Protein AF-A0AAD4N9W0-F1 (afdb_monomer_lite)

Sequence (337 aa):
MSSFGDTTSPFTGQCRKCTFEDEAAVMLCSRELISEHYELNTNAENGTEHQFSMDLAKVGKICGKYENFVECARNVSVSRKCRSRSLPNLVSLWEFVCADDFRKQVGDEQSCYKAMARDPSVKRCVGNNTVDISQVRHNGGDQFCQSAQSTLECYKEFDHLEKCIQAVKLERNLYEFLIQNFSSSSTAEEGSPSCEFIEIDVLMNKFETMKKEKAIGGCDETGACKCIEGYTINNETMKCVDVDECDTGTYECSQKCTNTEGGYKCSCDDQYYSLASPQSNHSCIRSNDSAPVWLIFAHGQSIWNVSDDGKFVELKLAGLEKTAMLDVNVKVRDLLR

Organism: NCBI:txid166010

Foldseek 3Di:
DDDDDDDDDPPPPPPDPQDPVLLVQLVVLCPVLVVVVVCLQPPLPPLQFFLAPDLLLCLVVNLVSVVSSVVSSVVVVRDPVSNCVSVVLSNVLSCVCNDPVLNVLSVVLSVLSVVCRPDPQLSVQLNVLRQRLVCLAPPLCPSNLSSLLSNLVSCLVDPSCVVRVSVSVSSVVSSVVSNVRRRDCPDPDPCRPPSPRPPSVNSVVVSVVVVVQVQQWFADPVRDTDGDAQWDADPVVRTTDGDQCVVVVVALAPDDWDADRRGIAHDDDPVFWDQPDPVPRHDTDGPDPPDFDWDWDDDAFWIWTAGPVRPDIDTDDGDHHGDDDWDADPVVRDTDD

pLDDT: mean 76.33, std 15.33, range [27.64, 94.62]

Secondary structure (DSSP, 8-state):
---------------PPPPHHHHHHHHHHHHHHHHHHHHHHHGGGSS-S---SS-GGGHHHHHHHHHHHHHHHHHTT--HHHHHHHSHHHHHHHHHHTSHHHHHHHHHTHHHHHHHHH-HHHHHHHHHS---TTHHHHSTTHHHHHHHHHHHHHGGGSTHHHHSHHHHHHHHHHHHHHHHHH------SS------PPPHHHHHHHHHHHHHHHHHEEE-TTS-EEE-TTEEEETTTTEEEE--HHHHT----SSEEEEETTEEEEE--TTTEEES-SS-TT-EEES--SSPPEEEEEETTEEEEEETTSS-EEEEEES-S-----EEETTTTEEE-

Radius of gyration: 39.57 Å; chains: 1; bounding box: 90×55×119 Å

Structure (mmCIF, N/CA/C/O backbone):
data_AF-A0AAD4N9W0-F1
#
_entry.id   AF-A0AAD4N9W0-F1
#
loop_
_atom_site.group_PDB
_atom_site.id
_atom_site.type_symbol
_atom_site.label_atom_id
_atom_site.label_alt_id
_atom_site.label_comp_id
_atom_site.label_asym_id
_atom_site.label_entity_id
_atom_site.label_seq_id
_atom_site.pdbx_PDB_ins_code
_atom_site.Cartn_x
_atom_site.Cartn_y
_atom_site.Cartn_z
_atom_site.occupancy
_atom_site.B_iso_or_equiv
_atom_site.auth_seq_id
_atom_site.auth_comp_id
_atom_site.auth_asym_id
_atom_site.auth_atom_id
_atom_site.pdbx_PDB_model_num
ATOM 1 N N . MET A 1 1 ? 9.255 27.331 63.829 1.00 32.22 1 MET A N 1
ATOM 2 C CA . MET A 1 1 ? 9.154 27.094 62.371 1.00 32.22 1 MET A CA 1
ATOM 3 C C . MET A 1 1 ? 9.793 25.735 62.129 1.00 32.22 1 MET A C 1
ATOM 5 O O . MET A 1 1 ? 10.960 25.608 62.447 1.00 32.22 1 MET A O 1
ATOM 9 N N . SER A 1 2 ? 9.120 24.658 61.748 1.00 32.03 2 SER A N 1
ATOM 10 C CA . SER A 1 2 ? 7.767 24.442 61.225 1.00 32.03 2 SER A CA 1
ATOM 11 C C . SER A 1 2 ? 7.368 22.996 61.551 1.00 32.03 2 SER A C 1
ATOM 13 O O . SER A 1 2 ? 8.127 22.070 61.284 1.00 32.03 2 SER A O 1
ATOM 15 N N . SER A 1 3 ? 6.193 22.828 62.149 1.00 27.64 3 SER A N 1
ATOM 16 C CA . SER A 1 3 ? 5.553 21.555 62.472 1.00 27.64 3 SER A CA 1
ATOM 17 C C . SER A 1 3 ? 4.986 20.894 61.212 1.00 27.64 3 SER A C 1
ATOM 19 O O . SER A 1 3 ? 4.070 21.447 60.605 1.00 27.64 3 SER A O 1
ATOM 21 N N . PHE A 1 4 ? 5.476 19.709 60.850 1.00 30.62 4 PHE A N 1
ATOM 22 C CA . PHE A 1 4 ? 4.721 18.780 60.008 1.00 30.62 4 PHE A CA 1
ATOM 23 C C . PHE A 1 4 ? 3.868 17.915 60.933 1.00 30.62 4 PHE A C 1
ATOM 25 O O . PHE A 1 4 ? 4.385 17.105 61.698 1.00 30.62 4 PHE A O 1
ATOM 32 N N . GLY A 1 5 ? 2.563 18.185 60.923 1.00 28.77 5 GLY A N 1
ATOM 33 C CA . GLY A 1 5 ? 1.564 17.384 61.609 1.00 28.77 5 GLY A CA 1
ATOM 34 C C . GLY A 1 5 ? 1.405 16.050 60.896 1.00 28.77 5 GLY A C 1
ATOM 35 O O . GLY A 1 5 ? 1.024 15.998 59.728 1.00 28.77 5 GLY A O 1
ATOM 36 N N . ASP A 1 6 ? 1.712 14.995 61.633 1.00 31.81 6 ASP A N 1
ATOM 37 C CA . ASP A 1 6 ? 1.424 13.611 61.306 1.00 31.81 6 ASP A CA 1
ATOM 38 C C . ASP A 1 6 ? -0.105 13.448 61.230 1.00 31.81 6 ASP A C 1
ATOM 40 O O . ASP A 1 6 ? -0.807 13.526 62.241 1.00 31.81 6 ASP A O 1
ATOM 44 N N . THR A 1 7 ? -0.647 13.310 60.019 1.00 30.66 7 THR A N 1
ATOM 45 C CA . THR A 1 7 ? -2.035 12.881 59.811 1.00 30.66 7 THR A CA 1
ATOM 46 C C . THR A 1 7 ? -1.999 11.469 59.260 1.00 30.66 7 THR A C 1
ATOM 48 O O . THR A 1 7 ? -1.839 11.218 58.069 1.00 30.66 7 THR A O 1
ATOM 51 N N . THR A 1 8 ? -2.132 10.528 60.183 1.00 35.78 8 THR A N 1
ATOM 52 C CA . THR A 1 8 ? -2.442 9.131 59.922 1.00 35.78 8 THR A CA 1
ATOM 53 C C . THR A 1 8 ? -3.761 9.040 59.147 1.00 35.78 8 THR A C 1
ATOM 55 O O . THR A 1 8 ? -4.850 9.175 59.700 1.00 35.78 8 THR A O 1
ATOM 58 N N . SER A 1 9 ? -3.680 8.819 57.834 1.00 34.41 9 SER A N 1
ATOM 59 C CA . SER A 1 9 ? -4.830 8.403 57.027 1.00 34.41 9 SER A CA 1
ATOM 60 C C . SER A 1 9 ? -5.011 6.885 57.162 1.00 34.41 9 SER A C 1
ATOM 62 O O . SER A 1 9 ? -4.078 6.139 56.850 1.00 34.41 9 SER A O 1
ATOM 64 N N . PRO A 1 10 ? -6.172 6.379 57.613 1.00 39.56 10 PRO A N 1
ATOM 65 C CA . PRO A 1 10 ? -6.404 4.951 57.735 1.00 39.56 10 PRO A CA 1
ATOM 66 C C . PRO A 1 10 ? -6.955 4.418 56.407 1.00 39.56 10 PRO A C 1
ATOM 68 O O . PRO A 1 10 ? -8.154 4.212 56.260 1.00 39.56 10 PRO A O 1
ATOM 71 N N . PHE A 1 11 ? -6.092 4.162 55.423 1.00 39.03 11 PHE A N 1
ATOM 72 C CA . PHE A 1 11 ? -6.460 3.338 54.262 1.00 39.03 11 PHE A CA 1
ATOM 73 C C . PHE A 1 11 ? -6.040 1.880 54.472 1.00 39.03 11 PHE A C 1
ATOM 75 O O . PHE A 1 11 ? -5.339 1.276 53.671 1.00 39.03 11 PHE A O 1
ATOM 82 N N . THR A 1 12 ? -6.543 1.276 55.546 1.00 45.44 12 THR A N 1
ATOM 83 C CA . THR A 1 12 ? -6.779 -0.174 55.616 1.00 45.44 12 THR A CA 1
ATOM 84 C C . THR A 1 12 ? -8.267 -0.443 55.390 1.00 45.44 12 THR A C 1
ATOM 86 O O . THR A 1 12 ? -8.946 -1.110 56.164 1.00 45.44 12 THR A O 1
ATOM 89 N N . GLY A 1 13 ? -8.806 0.114 54.303 1.00 43.81 13 GLY A N 1
ATOM 90 C CA . GLY A 1 13 ? -10.165 -0.156 53.851 1.00 43.81 13 GLY A CA 1
ATOM 91 C C . GLY A 1 13 ? -10.224 -1.508 53.152 1.00 43.81 13 GLY A C 1
ATOM 92 O O . GLY A 1 13 ? -10.083 -1.592 51.934 1.00 43.81 13 GLY A O 1
ATOM 93 N N . GLN A 1 14 ? -10.422 -2.580 53.914 1.00 49.53 14 GLN A N 1
ATOM 94 C CA . GLN A 1 14 ? -10.809 -3.870 53.355 1.00 49.53 14 GLN A CA 1
ATOM 95 C C . GLN A 1 14 ? -12.087 -3.649 52.527 1.00 49.53 14 GLN A C 1
ATOM 97 O O . GLN A 1 14 ? -13.086 -3.160 53.053 1.00 49.53 14 GLN A O 1
ATOM 102 N N . CYS A 1 15 ? -12.051 -3.936 51.220 1.00 56.88 15 CYS A N 1
ATOM 103 C CA . CYS A 1 15 ? -13.218 -3.757 50.352 1.00 56.88 15 CYS A CA 1
ATOM 104 C C . CYS A 1 15 ? -14.421 -4.509 50.945 1.00 56.88 15 CYS A C 1
ATOM 106 O O . CYS A 1 15 ? -14.391 -5.741 51.029 1.00 56.88 15 CYS A O 1
ATOM 108 N N . ARG A 1 16 ? -15.476 -3.781 51.343 1.00 71.69 16 ARG A N 1
ATOM 109 C CA . ARG A 1 16 ? -16.748 -4.369 51.790 1.00 71.69 16 ARG A CA 1
ATOM 110 C C . ARG A 1 16 ? -17.248 -5.336 50.711 1.00 71.69 16 ARG A C 1
ATOM 112 O O . ARG A 1 16 ? -17.210 -5.024 49.520 1.00 71.69 16 ARG A O 1
ATOM 119 N N . LYS A 1 17 ? -17.682 -6.533 51.122 1.00 75.06 17 LYS A N 1
ATOM 120 C CA . LYS A 1 17 ? -18.290 -7.511 50.207 1.00 75.06 17 LYS A CA 1
ATOM 121 C C . LYS A 1 17 ? -19.550 -6.903 49.583 1.00 75.06 17 LYS A C 1
ATOM 123 O O . LYS A 1 17 ? -20.334 -6.282 50.292 1.00 75.06 17 LYS A O 1
ATOM 128 N N . CYS A 1 18 ? -19.732 -7.113 48.281 1.00 81.31 18 CYS A N 1
ATOM 129 C CA . CYS A 1 18 ? -20.924 -6.674 47.559 1.00 81.31 18 CYS A CA 1
ATOM 130 C C . CYS A 1 18 ? -22.161 -7.351 48.145 1.00 81.31 18 CYS A C 1
ATOM 132 O O . CYS A 1 18 ? -22.204 -8.581 48.228 1.00 81.31 18 CYS A O 1
ATOM 134 N N . THR A 1 19 ? -23.117 -6.546 48.591 1.00 87.25 19 THR A N 1
ATOM 135 C CA . THR A 1 19 ? -24.416 -7.005 49.088 1.00 87.25 19 THR A CA 1
ATOM 136 C C . THR A 1 19 ? -25.445 -7.017 47.959 1.00 87.25 19 THR A C 1
ATOM 138 O O . THR A 1 19 ? -25.228 -6.415 46.910 1.00 87.25 19 THR A O 1
ATOM 141 N N . PHE A 1 20 ? -26.586 -7.669 48.183 1.00 85.06 20 PHE A N 1
ATOM 142 C CA . PHE A 1 20 ? -27.701 -7.652 47.233 1.00 85.06 20 PHE A CA 1
ATOM 143 C C . PHE A 1 20 ? -28.223 -6.228 46.966 1.00 85.06 20 PHE A C 1
ATOM 145 O O . PHE A 1 20 ? -28.580 -5.896 45.841 1.00 85.06 20 PHE A O 1
ATOM 152 N N . GLU A 1 21 ? -28.212 -5.363 47.984 1.00 85.81 21 GLU A N 1
ATOM 153 C CA . GLU A 1 21 ? -28.574 -3.946 47.853 1.00 85.81 21 GLU A CA 1
ATOM 154 C C . GLU A 1 21 ? -27.600 -3.202 46.932 1.00 85.81 21 GLU A C 1
ATOM 156 O O . GLU A 1 21 ? -28.030 -2.426 46.081 1.00 85.81 21 GLU A O 1
ATOM 161 N N . ASP A 1 22 ? -26.299 -3.494 47.046 1.00 86.69 22 ASP A N 1
ATOM 162 C CA . ASP A 1 22 ? -25.277 -2.916 46.170 1.00 86.69 22 ASP A CA 1
ATOM 163 C C . ASP A 1 22 ? -25.486 -3.374 44.713 1.00 86.69 22 ASP A C 1
ATOM 165 O O . ASP A 1 22 ? -25.390 -2.565 43.795 1.00 86.69 22 ASP A O 1
ATOM 169 N N . GLU A 1 23 ? -25.814 -4.652 44.484 1.00 85.50 23 GLU A N 1
ATOM 170 C CA . GLU A 1 23 ? -26.099 -5.191 43.143 1.00 85.50 23 GLU A CA 1
ATOM 171 C C . GLU A 1 23 ? -27.375 -4.582 42.533 1.00 85.50 23 GLU A C 1
ATOM 173 O O . GLU A 1 23 ? -27.381 -4.201 41.360 1.00 85.50 23 GLU A O 1
ATOM 178 N N . ALA A 1 24 ? -28.435 -4.415 43.330 1.00 86.75 24 ALA A N 1
ATOM 179 C CA . ALA A 1 24 ? -29.657 -3.735 42.902 1.00 86.75 24 ALA A CA 1
ATOM 180 C C . ALA A 1 24 ? -29.400 -2.256 42.561 1.00 86.75 24 ALA A C 1
ATOM 182 O O . ALA A 1 24 ? -29.909 -1.747 41.559 1.00 86.75 24 ALA A O 1
ATOM 183 N N . ALA A 1 25 ? -28.561 -1.576 43.346 1.00 88.06 25 ALA A N 1
ATOM 184 C CA . ALA A 1 25 ? -28.167 -0.198 43.084 1.00 88.06 25 ALA A CA 1
ATOM 185 C C . ALA A 1 25 ? -27.336 -0.066 41.794 1.00 88.06 25 ALA A C 1
ATOM 187 O O . ALA A 1 25 ? -27.563 0.865 41.017 1.00 88.06 25 ALA A O 1
ATOM 188 N N . VAL A 1 26 ? -26.440 -1.024 41.504 1.00 87.75 26 VAL A N 1
ATOM 189 C CA . VAL A 1 26 ? -25.737 -1.091 40.206 1.00 87.75 26 VAL A CA 1
ATOM 190 C C . VAL A 1 26 ? -26.733 -1.193 39.058 1.00 87.75 26 VAL A C 1
ATOM 192 O O . VAL A 1 26 ? -26.620 -0.432 38.097 1.00 87.75 26 VAL A O 1
ATOM 195 N N . MET A 1 27 ? -27.716 -2.092 39.161 1.00 86.12 27 MET A N 1
ATOM 196 C CA . MET A 1 27 ? -28.720 -2.279 38.113 1.00 86.12 27 MET A CA 1
ATOM 197 C C . MET A 1 27 ? -29.509 -0.991 37.847 1.00 86.12 27 MET A C 1
ATOM 199 O O . MET A 1 27 ? -29.655 -0.594 36.691 1.00 86.12 27 MET A O 1
ATOM 203 N N . LEU A 1 28 ? -29.927 -0.279 38.899 1.00 89.00 28 LEU A N 1
ATOM 204 C CA . LEU A 1 28 ? -30.619 1.009 38.774 1.00 89.00 28 LEU A CA 1
ATOM 205 C C . LEU A 1 28 ? -29.755 2.075 38.087 1.00 89.00 28 LEU A C 1
ATOM 207 O O . LEU A 1 28 ? -30.223 2.719 37.148 1.00 89.00 28 LEU A O 1
ATOM 211 N N . CYS A 1 29 ? -28.492 2.225 38.498 1.00 90.50 29 CYS A N 1
ATOM 212 C CA . CYS A 1 29 ? -27.566 3.177 37.877 1.00 90.50 29 CYS A CA 1
ATOM 213 C C . CYS A 1 29 ? -27.236 2.819 36.419 1.00 90.50 29 CYS A C 1
ATOM 215 O O . CYS A 1 29 ? -26.923 3.696 35.618 1.00 90.50 29 CYS A O 1
ATOM 217 N N . SER A 1 30 ? -27.279 1.533 36.063 1.00 88.31 30 SER A N 1
ATOM 218 C CA . SER A 1 30 ? -26.898 1.053 34.731 1.00 88.31 30 SER A CA 1
ATOM 219 C C . SER A 1 30 ? -27.994 1.175 33.673 1.00 88.31 30 SER A C 1
ATOM 221 O O . SER A 1 30 ? -27.708 0.969 32.498 1.00 88.31 30 SER A O 1
ATOM 223 N N . ARG A 1 31 ? -29.231 1.527 34.048 1.00 86.38 31 ARG A N 1
ATOM 224 C CA . ARG A 1 31 ? -30.396 1.523 33.145 1.00 86.38 31 ARG A CA 1
ATOM 225 C C . ARG A 1 31 ? -30.155 2.282 31.836 1.00 86.38 31 ARG A C 1
ATOM 227 O O . ARG A 1 31 ? -30.393 1.736 30.765 1.00 86.38 31 ARG A O 1
ATOM 234 N N . GLU A 1 32 ? -29.656 3.512 31.922 1.00 83.50 32 GLU A N 1
ATOM 235 C CA . GLU A 1 32 ? -29.384 4.367 30.754 1.00 83.50 32 GLU A CA 1
ATOM 236 C C . GLU A 1 32 ? -28.244 3.835 29.877 1.00 83.50 32 GLU A C 1
ATOM 238 O O . GLU A 1 32 ? -28.275 3.980 28.653 1.00 83.50 32 GLU A O 1
ATOM 243 N N . LEU A 1 33 ? -27.243 3.215 30.509 1.00 83.31 33 LEU A N 1
ATOM 244 C CA . LEU A 1 33 ? -26.096 2.610 29.835 1.00 83.31 33 LEU A CA 1
ATOM 245 C C . LEU A 1 33 ? -26.503 1.322 29.106 1.00 83.31 33 LEU A C 1
ATOM 247 O O . LEU A 1 33 ? -26.116 1.120 27.960 1.00 83.31 33 LEU A O 1
ATOM 251 N N . ILE A 1 34 ? -27.316 0.478 29.749 1.00 80.00 34 ILE A N 1
ATOM 252 C CA . ILE A 1 34 ? -27.862 -0.751 29.162 1.00 80.00 34 ILE A CA 1
ATOM 253 C C . ILE A 1 34 ? -28.819 -0.417 28.017 1.00 80.00 34 ILE A C 1
ATOM 255 O O . ILE A 1 34 ? -28.737 -1.064 26.980 1.00 80.00 34 ILE A O 1
ATOM 259 N N . SER A 1 35 ? -29.685 0.592 28.171 1.00 77.00 35 SER A N 1
ATOM 260 C CA . SER A 1 35 ? -30.603 1.021 27.105 1.00 77.00 35 SER A CA 1
ATOM 261 C C . SER A 1 35 ? -29.845 1.461 25.855 1.00 77.00 35 SER A C 1
ATOM 263 O O . SER A 1 35 ? -30.162 1.010 24.763 1.00 77.00 35 SER A O 1
ATOM 265 N N . GLU A 1 36 ? -28.798 2.279 26.008 1.00 74.69 36 GLU A N 1
ATOM 266 C CA . GLU A 1 36 ? -27.982 2.707 24.864 1.00 74.69 36 GLU A CA 1
ATOM 267 C C . GLU A 1 36 ? -27.206 1.530 24.256 1.00 74.69 36 GLU A C 1
ATOM 269 O O . GLU A 1 36 ? -27.146 1.398 23.040 1.00 74.69 36 GLU A O 1
ATOM 274 N N . HIS A 1 37 ? -26.641 0.645 25.085 1.00 71.38 37 HIS A N 1
ATOM 275 C CA . HIS A 1 37 ? -25.966 -0.558 24.595 1.00 71.38 37 HIS A CA 1
ATOM 276 C C . HIS A 1 37 ? -26.923 -1.477 23.821 1.00 71.38 37 HIS A C 1
ATOM 278 O O . HIS A 1 37 ? -26.544 -2.034 22.797 1.00 71.38 37 HIS A O 1
ATOM 284 N N . TYR A 1 38 ? -28.168 -1.609 24.280 1.00 66.88 38 TYR A N 1
ATOM 285 C CA . TYR A 1 38 ? -29.207 -2.360 23.585 1.00 66.88 38 TYR A CA 1
ATOM 286 C C . TYR A 1 38 ? -29.577 -1.699 22.255 1.00 66.88 38 TYR A C 1
ATOM 288 O O . TYR A 1 38 ? -29.541 -2.375 21.238 1.00 66.88 38 TYR A O 1
ATOM 296 N N . GLU A 1 39 ? -29.822 -0.385 22.224 1.00 63.50 39 GLU A N 1
ATOM 297 C CA . GLU A 1 39 ? -30.112 0.358 20.984 1.00 63.50 39 GLU A CA 1
ATOM 298 C C . GLU A 1 39 ? -28.985 0.247 19.943 1.00 63.50 39 GLU A C 1
ATOM 300 O O . GLU A 1 39 ? -29.255 0.116 18.747 1.00 63.50 39 GLU A O 1
ATOM 305 N N . LEU A 1 40 ? -27.724 0.245 20.386 1.00 58.59 40 LEU A N 1
ATOM 306 C CA . LEU A 1 40 ? -26.564 0.002 19.519 1.00 58.59 40 LEU A CA 1
ATOM 307 C C . LEU A 1 40 ? -26.548 -1.421 18.940 1.00 58.59 40 LEU A C 1
ATOM 309 O O . LEU A 1 40 ? -26.039 -1.612 17.841 1.00 58.59 40 LEU A O 1
ATOM 313 N N . ASN A 1 41 ? -27.128 -2.393 19.648 1.00 53.38 41 ASN A N 1
ATOM 314 C CA . ASN A 1 41 ? -27.222 -3.783 19.205 1.00 53.38 41 ASN A CA 1
ATOM 315 C C . ASN A 1 41 ? -28.517 -4.084 18.414 1.00 53.38 41 ASN A C 1
ATOM 317 O O . ASN A 1 41 ? -28.537 -5.050 17.655 1.00 53.38 41 ASN A O 1
ATOM 321 N N . THR A 1 42 ? -29.599 -3.303 18.569 1.00 49.53 42 THR A N 1
ATOM 322 C CA . THR A 1 42 ? -30.937 -3.627 18.020 1.00 49.53 42 THR A CA 1
ATOM 323 C C . THR A 1 42 ? -31.435 -2.755 16.874 1.00 49.53 42 THR A C 1
ATOM 325 O O . THR A 1 42 ? -32.424 -3.123 16.246 1.00 49.53 42 THR A O 1
ATOM 328 N N . ASN A 1 43 ? -30.772 -1.654 16.511 1.00 46.19 43 ASN A N 1
ATOM 329 C CA . ASN A 1 43 ? -31.146 -0.857 15.323 1.00 46.19 43 ASN A CA 1
ATOM 330 C C . ASN A 1 43 ? -30.892 -1.566 13.964 1.00 46.19 43 ASN A C 1
ATOM 332 O O . ASN A 1 43 ? -30.873 -0.931 12.910 1.00 46.19 43 ASN A O 1
ATOM 336 N N . ALA A 1 44 ? -30.777 -2.896 13.976 1.00 44.50 44 ALA A N 1
ATOM 337 C CA . ALA A 1 44 ? -30.680 -3.780 12.821 1.00 44.50 44 ALA A CA 1
ATOM 338 C C . ALA A 1 44 ? -31.989 -3.907 12.006 1.00 44.50 44 ALA A C 1
ATOM 340 O O . ALA A 1 44 ? -31.970 -4.484 10.923 1.00 44.50 44 ALA A O 1
ATOM 341 N N . GLU A 1 45 ? -33.123 -3.361 12.461 1.00 39.25 45 GLU A N 1
ATOM 342 C CA . GLU A 1 45 ? -34.411 -3.566 11.771 1.00 39.25 45 GLU A CA 1
ATOM 343 C C . GLU A 1 45 ? -34.679 -2.621 10.582 1.00 39.25 45 GLU A C 1
ATOM 345 O O . GLU A 1 45 ? -35.580 -2.900 9.798 1.00 39.25 45 GLU A O 1
ATOM 350 N N . ASN A 1 46 ? -33.893 -1.551 10.373 1.00 39.25 46 ASN A N 1
ATOM 351 C CA . ASN A 1 46 ? -34.147 -0.585 9.282 1.00 39.25 46 ASN A CA 1
ATOM 352 C C . ASN A 1 46 ? -32.968 -0.308 8.328 1.00 39.25 46 ASN A C 1
ATOM 354 O O . ASN A 1 46 ? -33.087 0.548 7.454 1.00 39.25 46 ASN A O 1
ATOM 358 N N . GLY A 1 47 ? -31.833 -1.008 8.443 1.00 41.00 47 GLY A N 1
ATOM 359 C CA . GLY A 1 47 ? -30.756 -0.976 7.434 1.00 41.00 47 GLY A CA 1
ATOM 360 C C . GLY A 1 47 ? -30.076 0.384 7.178 1.00 41.00 47 GLY A C 1
ATOM 361 O O . GLY A 1 47 ? -29.316 0.523 6.216 1.00 41.00 47 GLY A O 1
ATOM 362 N N . THR A 1 48 ? -30.329 1.415 7.993 1.00 39.88 48 THR A N 1
ATOM 363 C CA . THR A 1 48 ? -29.833 2.778 7.729 1.00 39.88 48 THR A CA 1
ATOM 364 C C . THR A 1 48 ? -28.632 3.211 8.562 1.00 39.88 48 THR A C 1
ATOM 366 O O . THR A 1 48 ? -27.918 4.101 8.095 1.00 39.88 48 THR A O 1
ATOM 369 N N . GLU A 1 49 ? -28.349 2.586 9.706 1.00 41.31 49 GLU A N 1
ATOM 370 C CA . GLU A 1 49 ? -27.176 2.890 10.538 1.00 41.31 49 GLU A CA 1
ATOM 371 C C . GLU A 1 49 ? -26.327 1.641 10.787 1.00 41.31 49 GLU A C 1
ATOM 373 O O . GLU A 1 49 ? -26.833 0.530 10.899 1.00 41.31 49 GLU A O 1
ATOM 378 N N . HIS A 1 50 ? -25.015 1.851 10.786 1.00 42.22 50 HIS A N 1
ATOM 379 C CA . HIS A 1 50 ? -23.982 0.832 10.691 1.00 42.22 50 HIS A CA 1
ATOM 380 C C . HIS A 1 50 ? -24.031 -0.187 11.829 1.00 42.22 50 HIS A C 1
ATOM 382 O O . HIS A 1 50 ? -23.941 0.167 13.002 1.00 42.22 50 HIS A O 1
ATOM 388 N N . GLN A 1 51 ? -24.093 -1.462 11.458 1.00 44.28 51 GLN A N 1
ATOM 389 C CA . GLN A 1 51 ? -24.017 -2.600 12.366 1.00 44.28 51 GLN A CA 1
ATOM 390 C C . GLN A 1 51 ? -22.541 -2.910 12.663 1.00 44.28 51 GLN A C 1
ATOM 392 O O . GLN A 1 51 ? -21.994 -3.929 12.250 1.00 44.28 51 GLN A O 1
ATOM 397 N N . PHE A 1 52 ? -21.878 -1.953 13.314 1.00 46.41 52 PHE A N 1
ATOM 398 C CA . PHE A 1 52 ? -20.563 -2.153 13.911 1.00 46.41 52 PHE A CA 1
ATOM 399 C C . PHE A 1 52 ? -20.716 -2.801 15.280 1.00 46.41 52 PHE A C 1
ATOM 401 O O . PHE A 1 52 ? -21.688 -2.551 15.998 1.00 46.41 52 PHE A O 1
ATOM 408 N N . SER A 1 53 ? -19.676 -3.520 15.701 1.00 53.22 53 SER A N 1
ATOM 409 C CA . SER A 1 53 ? -19.381 -3.610 17.123 1.00 53.22 53 SER A CA 1
ATOM 410 C C . SER A 1 53 ? -19.106 -2.179 17.598 1.00 53.22 53 SER A C 1
ATOM 412 O O . SER A 1 53 ? -18.014 -1.658 17.413 1.00 53.22 53 SER A O 1
ATOM 414 N N . MET A 1 54 ? -20.150 -1.538 18.132 1.00 60.78 54 MET A N 1
ATOM 415 C CA . MET A 1 54 ? -20.158 -0.188 18.689 1.00 60.78 54 MET A CA 1
ATOM 416 C C . MET A 1 54 ? -19.756 0.919 17.695 1.00 60.78 54 MET A C 1
ATOM 418 O O . MET A 1 54 ? -18.595 1.084 17.346 1.00 60.78 54 MET A O 1
ATOM 422 N N . ASP A 1 55 ? -20.725 1.740 17.278 1.00 66.25 55 ASP A N 1
ATOM 423 C CA . ASP A 1 55 ? -20.489 2.913 16.424 1.00 66.25 55 ASP A CA 1
ATOM 424 C C . ASP A 1 55 ? -19.479 3.878 17.078 1.00 66.25 55 ASP A C 1
ATOM 426 O O . ASP A 1 55 ? -19.830 4.705 17.931 1.00 66.25 55 ASP A O 1
ATOM 430 N N . LEU A 1 56 ? -18.205 3.766 16.677 1.00 70.62 56 LEU A N 1
ATOM 431 C CA . LEU A 1 56 ? -17.110 4.555 17.236 1.00 70.62 56 LEU A CA 1
ATOM 432 C C . LEU A 1 56 ? -17.308 6.059 17.008 1.00 70.62 56 LEU A C 1
ATOM 434 O O . LEU A 1 56 ? -16.851 6.874 17.812 1.00 70.62 56 LEU A O 1
ATOM 438 N N . ALA A 1 57 ? -18.099 6.453 16.003 1.00 65.25 57 ALA A N 1
ATOM 439 C CA . ALA A 1 57 ? -18.450 7.852 15.788 1.00 65.25 57 ALA A CA 1
ATOM 440 C C . ALA A 1 57 ? -19.316 8.429 16.926 1.00 65.25 57 ALA A C 1
ATOM 442 O O . ALA A 1 57 ? -19.330 9.653 17.118 1.00 65.25 57 ALA A O 1
ATOM 443 N N . LYS A 1 58 ? -20.008 7.570 17.691 1.00 74.00 58 LYS A N 1
ATOM 444 C CA . LYS A 1 58 ? -20.880 7.914 18.827 1.00 74.00 58 LYS A CA 1
ATOM 445 C C . LYS A 1 58 ? -20.224 7.696 20.200 1.00 74.00 58 LYS A C 1
ATOM 447 O O . LYS A 1 58 ? -20.868 7.976 21.214 1.00 74.00 58 LYS A O 1
ATOM 452 N N . VAL A 1 59 ? -18.947 7.300 20.268 1.00 78.81 59 VAL A N 1
ATOM 453 C CA . VAL A 1 59 ? -18.220 7.016 21.530 1.00 78.81 59 VAL A CA 1
ATOM 454 C C . VAL A 1 59 ? -18.329 8.142 22.553 1.00 78.81 59 VAL A C 1
ATOM 456 O O . VAL A 1 59 ? -18.556 7.875 23.728 1.00 78.81 59 VAL A O 1
ATOM 459 N N . GLY A 1 60 ? -18.276 9.408 22.129 1.00 79.38 60 GLY A N 1
ATOM 460 C CA . GLY A 1 60 ? -18.421 10.545 23.045 1.00 79.38 60 GLY A CA 1
ATOM 461 C C . GLY A 1 60 ? -19.755 10.567 23.808 1.00 79.38 60 GLY A C 1
ATOM 462 O O . GLY A 1 60 ? -19.763 10.823 25.012 1.00 79.38 60 GLY A O 1
ATOM 463 N N . LYS A 1 61 ? -20.873 10.250 23.136 1.00 80.94 61 LYS A N 1
ATOM 464 C CA . LYS A 1 61 ? -22.209 10.182 23.759 1.00 80.94 61 LYS A CA 1
ATOM 465 C C . LYS A 1 61 ? -22.268 9.041 24.774 1.00 80.94 61 LYS A C 1
ATOM 467 O O . LYS A 1 61 ? -22.811 9.208 25.865 1.00 80.94 61 LYS A O 1
ATOM 472 N N . ILE A 1 62 ? -21.688 7.895 24.422 1.00 80.69 62 ILE A N 1
ATOM 473 C CA . ILE A 1 62 ? -21.736 6.697 25.257 1.00 80.69 62 ILE A CA 1
ATOM 474 C C . ILE A 1 62 ? -20.819 6.836 26.474 1.00 80.69 62 ILE A C 1
ATOM 476 O O . ILE A 1 62 ? -21.228 6.503 27.584 1.00 80.69 62 ILE A O 1
ATOM 480 N N . CYS A 1 63 ? -19.629 7.415 26.310 1.00 88.25 63 CYS A N 1
ATOM 481 C CA . CYS A 1 63 ? -18.737 7.682 27.433 1.00 88.25 63 CYS A CA 1
ATOM 482 C C . CYS A 1 63 ? -19.326 8.680 28.428 1.00 88.25 63 CYS A C 1
ATOM 484 O O . CYS A 1 63 ? -19.185 8.462 29.626 1.00 88.25 63 CYS A O 1
ATOM 486 N N . GLY A 1 64 ? -20.094 9.678 27.975 1.00 89.31 64 GLY A N 1
ATOM 487 C CA . GLY A 1 64 ? -20.866 10.526 28.891 1.00 89.31 64 GLY A CA 1
ATOM 488 C C . GLY A 1 64 ? -21.896 9.732 29.712 1.00 89.31 64 GLY A C 1
ATOM 489 O O . GLY A 1 64 ? -22.041 9.942 30.914 1.00 89.31 64 GLY A O 1
ATOM 490 N N . LYS A 1 65 ? -22.581 8.752 29.104 1.00 88.88 65 LYS A N 1
ATOM 491 C CA . LYS A 1 65 ? -23.491 7.852 29.838 1.00 88.88 65 LYS A CA 1
ATOM 492 C C . LYS A 1 65 ? -22.748 6.923 30.804 1.00 88.88 65 LYS A C 1
ATOM 494 O O . LYS A 1 65 ? -23.246 6.663 31.899 1.00 88.88 65 LYS A O 1
ATOM 499 N N . TYR A 1 66 ? -21.569 6.436 30.424 1.00 90.94 66 TYR A N 1
ATOM 500 C CA . TYR A 1 66 ? -20.727 5.616 31.293 1.00 90.94 66 TYR A CA 1
ATOM 501 C C . TYR A 1 66 ? -20.209 6.410 32.502 1.00 90.94 66 TYR A C 1
ATOM 503 O O . TYR A 1 66 ? -20.270 5.918 33.629 1.00 90.94 66 TYR A O 1
ATOM 511 N N . GLU A 1 67 ? -19.784 7.658 32.299 1.00 91.25 67 GLU A N 1
ATOM 512 C CA . GLU A 1 67 ? -19.401 8.588 33.367 1.00 91.25 67 GLU A CA 1
ATOM 513 C C . GLU A 1 67 ? -20.560 8.823 34.344 1.00 91.25 67 GLU A C 1
ATOM 515 O O . GLU A 1 67 ? -20.374 8.665 35.551 1.00 91.25 67 GLU A O 1
ATOM 520 N N . ASN A 1 68 ? -21.776 9.062 33.838 1.00 92.12 68 ASN A N 1
ATOM 521 C CA . ASN A 1 68 ? -22.978 9.189 34.672 1.00 92.12 68 ASN A CA 1
ATOM 522 C C . ASN A 1 68 ? -23.255 7.916 35.490 1.00 92.12 68 ASN A C 1
ATOM 524 O O . ASN A 1 68 ? -23.627 7.991 36.662 1.00 92.12 68 ASN A O 1
ATOM 528 N N . PHE A 1 69 ? -23.059 6.733 34.898 1.00 92.25 69 PHE A N 1
ATOM 529 C CA . PHE A 1 69 ? -23.160 5.459 35.615 1.00 92.25 69 PHE A CA 1
ATOM 530 C C . PHE A 1 69 ? -22.116 5.358 36.740 1.00 92.25 69 PHE A C 1
ATOM 532 O O . PHE A 1 69 ? -22.450 4.959 37.860 1.00 92.25 69 PHE A O 1
ATOM 539 N N . VAL A 1 70 ? -20.860 5.730 36.465 1.00 90.44 70 VAL A N 1
ATOM 540 C CA . VAL A 1 70 ? -19.777 5.740 37.461 1.00 90.44 70 VAL A CA 1
ATOM 541 C C . VAL A 1 70 ? -20.095 6.708 38.601 1.00 90.44 70 VAL A C 1
ATOM 543 O O . VAL A 1 70 ? -19.908 6.353 39.767 1.00 90.44 70 VAL A O 1
ATOM 546 N N . GLU A 1 71 ? -20.602 7.897 38.282 1.00 92.56 71 GLU A N 1
ATOM 547 C CA . GLU A 1 71 ? -20.987 8.916 39.258 1.00 92.56 71 GLU A CA 1
ATOM 548 C C . GLU A 1 71 ? -22.178 8.466 40.113 1.00 92.56 71 GLU A C 1
ATOM 550 O O . GLU A 1 71 ? -22.106 8.516 41.342 1.00 92.56 71 GLU A O 1
ATOM 555 N N . CYS A 1 72 ? -23.230 7.928 39.489 1.00 92.56 72 CYS A N 1
ATOM 556 C CA . CYS A 1 72 ? -24.380 7.356 40.189 1.00 92.56 72 CYS A CA 1
ATOM 557 C C . CYS A 1 72 ? -23.936 6.284 41.188 1.00 92.56 72 CYS A C 1
ATOM 559 O O . CYS A 1 72 ? -24.253 6.369 42.374 1.00 92.56 72 CYS A O 1
ATOM 561 N N . ALA A 1 73 ? -23.125 5.322 40.736 1.00 89.69 73 ALA A N 1
ATOM 562 C CA . ALA A 1 73 ? -22.626 4.245 41.581 1.00 89.69 73 ALA A CA 1
ATOM 563 C C . ALA A 1 73 ? -21.731 4.753 42.724 1.00 89.69 73 ALA A C 1
ATOM 565 O O . ALA A 1 73 ? -21.753 4.197 43.823 1.00 89.69 73 ALA A O 1
ATOM 566 N N . ARG A 1 74 ? -20.970 5.831 42.501 1.00 88.75 74 ARG A N 1
ATOM 567 C CA . ARG A 1 74 ? -20.186 6.490 43.553 1.00 88.75 74 ARG A CA 1
ATOM 568 C C . ARG A 1 74 ? -21.088 7.140 44.605 1.00 88.75 74 ARG A C 1
ATOM 570 O O . ARG A 1 74 ? -20.806 6.998 45.793 1.00 88.75 74 ARG A O 1
ATOM 577 N N . ASN A 1 75 ? -22.177 7.786 44.189 1.00 89.38 75 ASN A N 1
ATOM 578 C CA . ASN A 1 75 ? -23.131 8.446 45.088 1.00 89.38 75 ASN A CA 1
ATOM 579 C C . ASN A 1 75 ? -23.881 7.453 45.989 1.00 89.38 75 ASN A C 1
ATOM 581 O O . ASN A 1 75 ? -24.181 7.775 47.136 1.00 89.38 75 ASN A O 1
ATOM 585 N N . VAL A 1 76 ? -24.108 6.223 45.520 1.00 87.50 76 VAL A N 1
ATOM 586 C CA . VAL A 1 76 ? -24.657 5.121 46.334 1.00 87.50 76 VAL A CA 1
ATOM 587 C C . VAL A 1 76 ? -23.576 4.263 47.011 1.00 87.50 76 VAL A C 1
ATOM 589 O O . VAL A 1 76 ? -23.867 3.188 47.522 1.00 87.50 76 VAL A O 1
ATOM 592 N N . SER A 1 77 ? -22.324 4.738 47.057 1.00 86.06 77 SER A N 1
ATOM 593 C CA . SER A 1 77 ? -21.190 4.072 47.726 1.00 86.06 77 SER A CA 1
ATOM 594 C C . SER A 1 77 ? -20.865 2.658 47.212 1.00 86.06 77 SER A C 1
ATOM 596 O O . SER A 1 77 ? -20.288 1.839 47.931 1.00 86.06 77 SER A O 1
ATOM 598 N N . VAL A 1 78 ? -21.178 2.363 45.948 1.00 86.31 78 VAL A N 1
ATOM 599 C CA . VAL A 1 78 ? -20.889 1.070 45.321 1.00 86.31 78 VAL A CA 1
ATOM 600 C C . VAL A 1 78 ? -19.448 1.031 44.800 1.00 86.31 78 VAL A C 1
ATOM 602 O O . VAL A 1 78 ? -19.012 1.863 44.003 1.00 86.31 78 VAL A O 1
ATOM 605 N N . SER A 1 79 ? -18.689 0.009 45.209 1.00 86.12 79 SER A N 1
ATOM 606 C CA . SER A 1 79 ? -17.291 -0.155 44.783 1.00 86.12 79 SER A CA 1
ATOM 607 C C . SER A 1 79 ? -17.157 -0.562 43.305 1.00 86.12 79 SER A C 1
ATOM 609 O O . SER A 1 79 ? -18.018 -1.248 42.750 1.00 86.12 79 SER A O 1
ATOM 611 N N . ARG A 1 80 ? -16.019 -0.232 42.669 1.00 86.19 80 ARG A N 1
ATOM 612 C CA . ARG A 1 80 ? -15.670 -0.711 41.311 1.00 86.19 80 ARG A CA 1
ATOM 613 C C . ARG A 1 80 ? -15.775 -2.232 41.195 1.00 86.19 80 ARG A C 1
ATOM 615 O O . ARG A 1 80 ? -16.382 -2.726 40.256 1.00 86.19 80 ARG A O 1
ATOM 622 N N . LYS A 1 81 ? -15.271 -2.962 42.194 1.00 85.69 81 LYS A N 1
ATOM 623 C CA . LYS A 1 81 ? -15.335 -4.429 42.236 1.00 85.69 81 LYS A CA 1
ATOM 624 C C . LYS A 1 81 ? -16.774 -4.954 42.190 1.00 85.69 81 LYS A C 1
ATOM 626 O O . LYS A 1 81 ? -17.009 -5.989 41.580 1.00 85.69 81 LYS A O 1
ATOM 631 N N . CYS A 1 82 ? -17.725 -4.251 42.809 1.00 84.69 82 CYS A N 1
ATOM 632 C CA . CYS A 1 82 ? -19.138 -4.624 42.746 1.00 84.69 82 CYS A CA 1
ATOM 633 C C . CYS A 1 82 ? -19.746 -4.328 41.380 1.00 84.69 82 CYS A C 1
ATOM 635 O O . CYS A 1 82 ? -20.384 -5.209 40.817 1.00 84.69 82 CYS A O 1
ATOM 637 N N . ARG A 1 83 ? -19.452 -3.162 40.790 1.00 86.94 83 ARG A N 1
ATOM 638 C CA . ARG A 1 83 ? -19.877 -2.833 39.418 1.00 86.94 83 ARG A CA 1
ATOM 639 C C . ARG A 1 83 ? -19.426 -3.896 38.414 1.00 86.94 83 ARG A C 1
ATOM 641 O O . ARG A 1 83 ? -20.256 -4.460 37.709 1.00 86.94 83 ARG A O 1
ATOM 648 N N . SER A 1 84 ? -18.133 -4.223 38.417 1.00 83.25 84 SER A N 1
ATOM 649 C CA . SER A 1 84 ? -17.552 -5.248 37.543 1.00 83.25 84 SER A CA 1
ATOM 650 C C . SER A 1 84 ? -18.037 -6.661 37.869 1.00 83.25 84 SER A C 1
ATOM 652 O O . SER A 1 84 ? -17.909 -7.548 37.045 1.00 83.25 84 SER A O 1
ATOM 654 N N . ARG A 1 85 ? -18.583 -6.925 39.059 1.00 83.12 85 ARG A N 1
ATOM 655 C CA . ARG A 1 85 ? -19.173 -8.234 39.371 1.00 83.12 85 ARG A CA 1
ATOM 656 C C . ARG A 1 85 ? -20.604 -8.347 38.855 1.00 83.12 85 ARG A C 1
ATOM 658 O O . ARG A 1 85 ? -20.976 -9.401 38.354 1.00 83.12 85 ARG A O 1
ATOM 665 N N . SER A 1 86 ? -21.395 -7.286 38.996 1.00 82.94 86 SER A N 1
ATOM 666 C CA . SER A 1 86 ? -22.796 -7.263 38.566 1.00 82.94 86 SER A CA 1
ATOM 667 C C . SER A 1 86 ? -22.933 -7.152 37.047 1.00 82.94 86 SER A C 1
ATOM 669 O O . SER A 1 86 ? -23.849 -7.728 36.472 1.00 82.94 86 SER A O 1
ATOM 671 N N . LEU A 1 87 ? -22.017 -6.427 36.396 1.00 79.88 87 LEU A N 1
ATOM 672 C CA . LEU A 1 87 ? -22.013 -6.177 34.953 1.00 79.88 87 LEU A CA 1
ATOM 673 C C . LEU A 1 87 ? -20.599 -6.379 34.372 1.00 79.88 87 LEU A C 1
ATOM 675 O O . LEU A 1 87 ? -20.017 -5.430 33.845 1.00 79.88 87 LEU A O 1
ATOM 679 N N . PRO A 1 88 ? -20.018 -7.589 34.475 1.00 73.75 88 PRO A N 1
ATOM 680 C CA . PRO A 1 88 ? -18.608 -7.831 34.165 1.00 73.75 88 PRO A CA 1
ATOM 681 C C . PRO A 1 88 ? -18.229 -7.401 32.761 1.00 73.75 88 PRO A C 1
ATOM 683 O O . PRO A 1 88 ? -17.284 -6.634 32.607 1.00 73.75 88 PRO A O 1
ATOM 686 N N . ASN A 1 89 ? -19.017 -7.808 31.767 1.00 74.00 89 ASN A N 1
ATOM 687 C CA . ASN A 1 89 ? -18.674 -7.542 30.378 1.00 74.00 89 ASN A CA 1
ATOM 688 C C . ASN A 1 89 ? -18.962 -6.108 29.951 1.00 74.00 89 ASN A C 1
ATOM 690 O O . ASN A 1 89 ? -18.218 -5.517 29.177 1.00 74.00 89 ASN A O 1
ATOM 694 N N . LEU A 1 90 ? -20.036 -5.531 30.485 1.00 78.12 90 LEU A N 1
ATOM 695 C CA . LEU A 1 90 ? -20.424 -4.173 30.144 1.00 78.12 90 LEU A CA 1
ATOM 696 C C . LEU A 1 90 ? -19.434 -3.169 30.748 1.00 78.12 90 LEU A C 1
ATOM 698 O O . LEU A 1 90 ? -18.995 -2.252 30.068 1.00 78.12 90 LEU A O 1
ATOM 702 N N . VAL A 1 91 ? -19.048 -3.354 32.014 1.00 83.38 91 VAL A N 1
ATOM 703 C CA . VAL A 1 91 ? -18.118 -2.441 32.689 1.00 83.38 91 VAL A CA 1
ATOM 704 C C . VAL A 1 91 ? -16.720 -2.548 32.095 1.00 83.38 91 VAL A C 1
ATOM 706 O O . VAL A 1 91 ? -16.138 -1.511 31.807 1.00 83.38 91 VAL A O 1
ATOM 709 N N . SER A 1 92 ? -16.184 -3.753 31.868 1.00 81.88 92 SER A N 1
ATOM 710 C CA . SER A 1 92 ? -14.837 -3.885 31.294 1.00 81.88 92 SER A CA 1
ATOM 711 C C . SER A 1 92 ? -14.746 -3.309 29.879 1.00 81.88 92 SER A C 1
ATOM 713 O O . SER A 1 92 ? -13.765 -2.636 29.568 1.00 81.88 92 SER A O 1
ATOM 715 N N . LEU A 1 93 ? -15.783 -3.497 29.053 1.00 82.31 93 LEU A N 1
ATOM 716 C CA . LEU A 1 93 ? -15.870 -2.894 27.724 1.00 82.31 93 LEU A CA 1
ATOM 717 C C . LEU A 1 93 ? -15.809 -1.367 27.794 1.00 82.31 93 LEU A C 1
ATOM 719 O O . LEU A 1 93 ? -14.949 -0.753 27.168 1.00 82.31 93 LEU A O 1
ATOM 723 N N . TRP A 1 94 ? -16.693 -0.745 28.575 1.00 85.69 94 TRP A N 1
ATOM 724 C CA . TRP A 1 94 ? -16.751 0.715 28.639 1.00 85.69 94 TRP A CA 1
ATOM 725 C C . TRP A 1 94 ? -15.567 1.329 29.387 1.00 85.69 94 TRP A C 1
ATOM 727 O O . TRP A 1 94 ? -15.184 2.449 29.073 1.00 85.69 94 TRP A O 1
ATOM 737 N N . GLU A 1 95 ? -14.931 0.609 30.316 1.00 87.44 95 GLU A N 1
ATOM 738 C CA . GLU A 1 95 ? -13.659 1.041 30.907 1.00 87.44 95 GLU A CA 1
ATOM 739 C C . GLU A 1 95 ? -12.538 1.130 29.868 1.00 87.44 95 GLU A C 1
ATOM 741 O O . GLU A 1 95 ? -11.771 2.088 29.909 1.00 87.44 95 GLU A O 1
ATOM 746 N N . PHE A 1 96 ? -12.449 0.176 28.937 1.00 86.38 96 PHE A N 1
ATOM 747 C CA . PHE A 1 96 ? -11.471 0.226 27.847 1.00 86.38 96 PHE A CA 1
ATOM 748 C C . PHE A 1 96 ? -11.793 1.345 26.852 1.00 86.38 96 PHE A C 1
ATOM 750 O O . PHE A 1 96 ? -10.956 2.200 26.574 1.00 86.38 96 PHE A O 1
ATOM 757 N N . VAL A 1 97 ? -13.033 1.381 26.362 1.00 85.75 97 VAL A N 1
ATOM 758 C CA . VAL A 1 97 ? -13.473 2.325 25.321 1.00 85.75 97 VAL A CA 1
ATOM 759 C C . VAL A 1 97 ? -13.436 3.775 25.802 1.00 85.75 97 VAL A C 1
ATOM 761 O O . VAL A 1 97 ? -13.108 4.680 25.037 1.00 85.75 97 VAL A O 1
ATOM 764 N N . CYS A 1 98 ? -13.780 4.010 27.067 1.00 89.69 98 CYS A N 1
ATOM 765 C CA . CYS A 1 98 ? -13.819 5.348 27.648 1.00 89.69 98 CYS A CA 1
ATOM 766 C C . CYS A 1 98 ? -12.552 5.714 28.417 1.00 89.69 98 CYS A C 1
ATOM 768 O O . CYS A 1 98 ? -12.536 6.759 29.066 1.00 89.69 98 CYS A O 1
ATOM 770 N N . ALA A 1 99 ? -11.494 4.900 28.335 1.00 89.31 99 ALA A N 1
ATOM 771 C CA . ALA A 1 99 ? -10.170 5.322 28.765 1.00 89.31 99 ALA A CA 1
ATOM 772 C C . ALA A 1 99 ? -9.740 6.558 27.961 1.00 89.31 99 ALA A C 1
ATOM 774 O O . ALA A 1 99 ? -9.949 6.611 26.746 1.00 89.31 99 ALA A O 1
ATOM 775 N N . ASP A 1 100 ? -9.128 7.538 28.633 1.00 85.19 100 ASP A N 1
ATOM 776 C CA . ASP A 1 100 ? -8.790 8.835 28.031 1.00 85.19 100 ASP A CA 1
ATOM 777 C C . ASP A 1 100 ? -7.965 8.687 26.744 1.00 85.19 100 ASP A C 1
ATOM 779 O O . ASP A 1 100 ? -8.231 9.376 25.760 1.00 85.19 100 ASP A O 1
ATOM 783 N N . ASP A 1 101 ? -7.027 7.737 26.714 1.00 88.50 101 ASP A N 1
ATOM 784 C CA . ASP A 1 101 ? -6.166 7.492 25.555 1.00 88.50 101 ASP A CA 1
ATOM 785 C C . ASP A 1 101 ? -6.942 6.953 24.345 1.00 88.50 101 ASP A C 1
ATOM 787 O O . ASP A 1 101 ? -6.834 7.513 23.252 1.00 88.50 101 ASP A O 1
ATOM 791 N N . PHE A 1 102 ? -7.753 5.902 24.520 1.00 87.88 102 PHE A N 1
ATOM 792 C CA . PHE A 1 102 ? -8.535 5.316 23.423 1.00 87.88 102 PHE A CA 1
ATOM 793 C C . PHE A 1 102 ? -9.620 6.284 22.948 1.00 87.88 102 PHE A C 1
ATOM 795 O O . PHE A 1 102 ? -9.770 6.521 21.749 1.00 87.88 102 PHE A O 1
ATOM 802 N N . ARG A 1 103 ? -10.329 6.924 23.888 1.00 87.00 103 ARG A N 1
ATOM 803 C CA . ARG A 1 103 ? -11.353 7.930 23.587 1.00 87.00 103 ARG A CA 1
ATOM 804 C C . ARG A 1 103 ? -10.780 9.098 22.792 1.00 87.00 103 ARG A C 1
ATOM 806 O O . ARG A 1 103 ? -11.429 9.566 21.857 1.00 87.00 103 ARG A O 1
ATOM 813 N N . LYS A 1 104 ? -9.585 9.573 23.152 1.00 89.12 104 LYS A N 1
ATOM 814 C CA . LYS A 1 104 ? -8.906 10.646 22.424 1.00 89.12 104 LYS A CA 1
ATOM 815 C C . LYS A 1 104 ? -8.517 10.202 21.017 1.00 89.12 104 LYS A C 1
ATOM 817 O O . LYS A 1 104 ? -8.855 10.904 20.075 1.00 89.12 104 LYS A O 1
ATOM 822 N N . GLN A 1 105 ? -7.900 9.029 20.869 1.00 89.94 105 GLN A N 1
ATOM 823 C CA . GLN A 1 105 ? -7.511 8.496 19.557 1.00 89.94 105 GLN A CA 1
ATOM 824 C C . GLN A 1 105 ? -8.722 8.315 18.626 1.00 89.94 105 GLN A C 1
ATOM 826 O O . GLN A 1 105 ? -8.674 8.696 17.460 1.00 89.94 105 GLN A O 1
ATOM 831 N N . VAL A 1 106 ? -9.849 7.816 19.145 1.00 87.00 106 VAL A N 1
ATOM 832 C CA . VAL A 1 106 ? -11.108 7.731 18.383 1.00 87.00 106 VAL A CA 1
ATOM 833 C C . VAL A 1 106 ? -11.656 9.120 18.030 1.00 87.00 106 VAL A C 1
ATOM 835 O O . VAL A 1 106 ? -12.193 9.312 16.939 1.00 87.00 106 VAL A O 1
ATOM 838 N N . GLY A 1 107 ? -11.522 10.094 18.935 1.00 86.38 107 GLY A N 1
ATOM 839 C CA . GLY A 1 107 ? -11.907 11.486 18.698 1.00 86.38 107 GLY A CA 1
ATOM 840 C C . GLY A 1 107 ? -11.084 12.162 17.598 1.00 86.38 107 GLY A C 1
ATOM 841 O O . GLY A 1 107 ? -11.659 12.834 16.741 1.00 86.38 107 GLY A O 1
ATOM 842 N N . ASP A 1 108 ? -9.769 11.942 17.587 1.00 90.25 108 ASP A N 1
ATOM 843 C CA . ASP A 1 108 ? -8.849 12.467 16.571 1.00 90.25 108 ASP A CA 1
ATOM 844 C C . ASP A 1 108 ? -9.198 11.916 15.169 1.00 90.25 108 ASP A C 1
ATOM 846 O O . ASP A 1 108 ? -9.155 12.645 14.177 1.00 90.25 108 ASP A O 1
ATOM 850 N N . GLU A 1 109 ? -9.676 10.670 15.098 1.00 89.38 109 GLU A N 1
ATOM 851 C CA . GLU A 1 109 ? -10.071 9.976 13.861 1.00 89.38 109 GLU A CA 1
ATOM 852 C C . GLU A 1 109 ? -11.569 10.111 13.505 1.00 89.38 109 GLU A C 1
ATOM 854 O O . GLU A 1 109 ? -12.088 9.447 12.600 1.00 89.38 109 GLU A O 1
ATOM 859 N N . GLN A 1 110 ? -12.318 10.992 14.179 1.00 84.88 110 GLN A N 1
ATOM 860 C CA . GLN A 1 110 ? -13.773 11.082 14.002 1.00 84.88 110 GLN A CA 1
ATOM 861 C C . GLN A 1 110 ? -14.202 11.526 12.590 1.00 84.88 110 GLN A C 1
ATOM 863 O O . GLN A 1 110 ? -15.298 11.184 12.129 1.00 84.88 110 GLN A O 1
ATOM 868 N N . SER A 1 111 ? -13.365 12.292 11.886 1.00 86.88 111 SER A N 1
ATOM 869 C CA . SER A 1 111 ? -13.580 12.650 10.477 1.00 86.88 111 SER A CA 1
ATOM 870 C C . SER A 1 111 ? -13.531 11.415 9.571 1.00 86.88 111 SER A C 1
ATOM 872 O O . SER A 1 111 ? -14.389 11.271 8.698 1.00 86.88 111 SER A O 1
ATOM 874 N N . CYS A 1 112 ? -12.595 10.505 9.834 1.00 86.31 112 CYS A N 1
ATOM 875 C CA . CYS A 1 112 ? -12.411 9.256 9.113 1.00 86.31 112 CYS A CA 1
ATOM 876 C C . CYS A 1 112 ? -13.573 8.288 9.322 1.00 86.31 112 CYS A C 1
ATOM 878 O O . CYS A 1 112 ? -14.155 7.827 8.341 1.00 86.31 112 CYS A O 1
ATOM 880 N N . TYR A 1 113 ? -14.019 8.075 10.565 1.00 82.31 113 TYR A N 1
ATOM 881 C CA . TYR A 1 113 ? -15.208 7.251 10.825 1.00 82.31 113 TYR A CA 1
ATOM 882 C C . TYR A 1 113 ? -16.454 7.779 10.100 1.00 82.31 113 TYR A C 1
ATOM 884 O O . TYR A 1 113 ? -17.201 7.011 9.497 1.00 82.31 113 TYR A O 1
ATOM 892 N N . LYS A 1 114 ? -16.659 9.104 10.077 1.00 81.38 114 LYS A N 1
ATOM 893 C CA . LYS A 1 114 ? -17.771 9.724 9.334 1.00 81.38 114 LYS A CA 1
ATOM 894 C C . LYS A 1 114 ? -17.630 9.575 7.818 1.00 81.38 114 LYS A C 1
ATOM 896 O O . LYS A 1 114 ? -18.647 9.450 7.138 1.00 81.38 114 LYS A O 1
ATOM 901 N N . ALA A 1 115 ? -16.412 9.641 7.284 1.00 82.06 115 ALA A N 1
ATOM 902 C CA . ALA A 1 115 ? -16.152 9.468 5.858 1.00 82.06 115 ALA A CA 1
ATOM 903 C C . ALA A 1 115 ? -16.423 8.022 5.419 1.00 82.06 115 ALA A C 1
ATOM 905 O O . ALA A 1 115 ? -17.210 7.816 4.497 1.00 82.06 115 ALA A O 1
ATOM 906 N N . MET A 1 116 ? -15.869 7.044 6.143 1.00 82.25 116 MET A N 1
ATOM 907 C CA . MET A 1 116 ? -16.085 5.615 5.891 1.00 82.25 116 MET A CA 1
ATOM 908 C C . MET A 1 116 ? -17.567 5.233 6.013 1.00 82.25 116 MET A C 1
ATOM 910 O O . MET A 1 116 ? -18.094 4.525 5.162 1.00 82.25 116 MET A O 1
ATOM 914 N N . ALA A 1 117 ? -18.278 5.771 7.009 1.00 77.62 117 ALA A N 1
ATOM 915 C CA . ALA A 1 117 ? -19.713 5.543 7.194 1.00 77.62 117 ALA A CA 1
ATOM 916 C C . ALA A 1 117 ? -20.582 6.073 6.030 1.00 77.62 117 ALA A C 1
ATOM 918 O O . ALA A 1 117 ? -21.618 5.505 5.681 1.00 77.62 117 ALA A O 1
ATOM 919 N N . ARG A 1 118 ? -20.184 7.185 5.403 1.00 80.19 118 ARG A N 1
ATOM 920 C CA . ARG A 1 118 ? -20.944 7.793 4.296 1.00 80.19 118 ARG A CA 1
ATOM 921 C C . ARG A 1 118 ? -20.702 7.119 2.950 1.00 80.19 118 ARG A C 1
ATOM 923 O O . ARG A 1 118 ? -21.492 7.342 2.034 1.00 80.19 118 ARG A O 1
ATOM 930 N N . ASP A 1 119 ? -19.634 6.340 2.822 1.00 80.12 119 ASP A N 1
ATOM 931 C CA . ASP A 1 119 ? -19.286 5.665 1.581 1.00 80.12 119 ASP A CA 1
ATOM 932 C C . ASP A 1 119 ? -20.294 4.531 1.279 1.00 80.12 119 ASP A C 1
ATOM 934 O O . ASP A 1 119 ? -20.433 3.599 2.079 1.00 80.12 119 ASP A O 1
ATOM 938 N N . PRO A 1 120 ? -21.034 4.581 0.152 1.00 81.19 120 PRO A N 1
ATOM 939 C CA . PRO A 1 120 ? -22.070 3.594 -0.156 1.00 81.19 120 PRO A CA 1
ATOM 940 C C . PRO A 1 120 ? -21.541 2.168 -0.317 1.00 81.19 120 PRO A C 1
ATOM 942 O O . PRO A 1 120 ? -22.266 1.208 -0.044 1.00 81.19 120 PRO A O 1
ATOM 945 N N . SER A 1 121 ? -20.304 2.025 -0.785 1.00 79.12 121 SER A N 1
ATOM 946 C CA . SER A 1 121 ? -19.703 0.729 -1.069 1.00 79.12 121 SER A CA 1
ATOM 947 C C . SER A 1 121 ? -19.173 0.096 0.214 1.00 79.12 121 SER A C 1
ATOM 949 O O . SER A 1 121 ? -19.481 -1.067 0.480 1.00 79.12 121 SER A O 1
ATOM 951 N N . VAL A 1 122 ? -18.518 0.887 1.075 1.00 78.81 122 VAL A N 1
ATOM 952 C CA . VAL A 1 122 ? -18.166 0.459 2.442 1.00 78.81 122 VAL A CA 1
ATOM 953 C C . VAL A 1 122 ? -19.430 0.081 3.211 1.00 78.81 122 VAL A C 1
ATOM 955 O O . VAL A 1 122 ? -19.501 -1.004 3.781 1.00 78.81 122 VAL A O 1
ATOM 958 N N . LYS A 1 123 ? -20.475 0.919 3.164 1.00 78.38 123 LYS A N 1
ATOM 959 C CA . LYS A 1 123 ? -21.755 0.645 3.833 1.00 78.38 123 LYS A CA 1
ATOM 960 C C . LYS A 1 123 ? -22.372 -0.682 3.388 1.00 78.38 123 LYS A C 1
ATOM 962 O O . LYS A 1 123 ? -22.857 -1.434 4.230 1.00 78.38 123 LYS A O 1
ATOM 967 N N . ARG A 1 124 ? -22.347 -0.979 2.085 1.00 80.44 124 ARG A N 1
ATOM 968 C CA . ARG A 1 124 ? -22.849 -2.246 1.535 1.00 80.44 124 ARG A CA 1
ATOM 969 C C . ARG A 1 124 ? -22.002 -3.438 1.981 1.00 80.44 124 ARG A C 1
ATOM 971 O O . ARG A 1 124 ? -22.564 -4.449 2.382 1.00 80.44 124 ARG A O 1
ATOM 978 N N . CYS A 1 125 ? -20.677 -3.324 1.911 1.00 80.62 125 CYS A N 1
ATOM 979 C CA . CYS A 1 125 ? -19.771 -4.413 2.270 1.00 80.62 125 CYS A CA 1
ATOM 980 C C . CYS A 1 125 ? -19.844 -4.737 3.767 1.00 80.62 125 CYS A C 1
ATOM 982 O O . CYS A 1 125 ? -20.050 -5.891 4.137 1.00 80.62 125 CYS A O 1
ATOM 984 N N . VAL A 1 126 ? -19.759 -3.721 4.630 1.00 77.69 126 VAL A N 1
ATOM 985 C CA . VAL A 1 126 ? -19.860 -3.891 6.087 1.00 77.69 126 VAL A CA 1
ATOM 986 C C . VAL A 1 126 ? -21.249 -4.396 6.483 1.00 77.69 126 VAL A C 1
ATOM 988 O O . VAL A 1 126 ? -21.361 -5.299 7.305 1.00 77.69 126 VAL A O 1
ATOM 991 N N . GLY A 1 127 ? -22.313 -3.887 5.850 1.00 70.69 127 GLY A N 1
ATOM 992 C CA . GLY A 1 127 ? -23.681 -4.356 6.089 1.00 70.69 127 GLY A CA 1
ATOM 993 C C . GLY A 1 127 ? -23.924 -5.827 5.727 1.00 70.69 127 GLY A C 1
ATOM 994 O O . GLY A 1 127 ? -24.849 -6.426 6.260 1.00 70.69 127 GLY A O 1
ATOM 995 N N . ASN A 1 128 ? -23.096 -6.427 4.866 1.00 71.56 128 ASN A N 1
ATOM 996 C CA . ASN A 1 128 ? -23.157 -7.859 4.555 1.00 71.56 128 ASN A CA 1
ATOM 997 C C . ASN A 1 128 ? -22.317 -8.724 5.515 1.00 71.56 128 ASN A C 1
ATOM 999 O O . ASN A 1 128 ? -22.527 -9.932 5.572 1.00 71.56 128 ASN A O 1
ATOM 1003 N N . ASN A 1 129 ? -21.378 -8.124 6.255 1.00 70.56 129 ASN A N 1
ATOM 1004 C CA . ASN A 1 129 ? -20.382 -8.808 7.094 1.00 70.56 129 ASN A CA 1
ATOM 1005 C C . ASN A 1 129 ? -20.540 -8.467 8.587 1.00 70.56 129 ASN A C 1
ATOM 1007 O O . ASN A 1 129 ? -19.567 -8.412 9.337 1.00 70.56 129 ASN A O 1
ATOM 1011 N N . THR A 1 130 ? -21.776 -8.207 9.007 1.00 67.69 130 THR A N 1
ATOM 1012 C CA . THR A 1 130 ? -22.122 -7.639 10.314 1.00 67.69 130 THR A CA 1
ATOM 1013 C C . THR A 1 130 ? -21.503 -8.411 11.474 1.00 67.69 130 THR A C 1
ATOM 1015 O O . THR A 1 130 ? -21.702 -9.620 11.601 1.00 67.69 130 THR A O 1
ATOM 1018 N N . VAL A 1 131 ? -20.809 -7.695 12.356 1.00 66.31 131 VAL A N 1
ATOM 1019 C CA . VAL A 1 131 ? -20.159 -8.275 13.534 1.00 66.31 131 VAL A CA 1
ATOM 1020 C C . VAL A 1 131 ? -21.135 -8.285 14.707 1.00 66.31 131 VAL A C 1
ATOM 1022 O O . VAL A 1 131 ? -21.463 -7.240 15.266 1.00 66.31 131 VAL A O 1
ATOM 1025 N N . ASP A 1 132 ? -21.580 -9.471 15.111 1.00 66.12 132 ASP A N 1
ATOM 1026 C CA . ASP A 1 132 ? -22.438 -9.647 16.283 1.00 66.12 132 ASP A CA 1
ATOM 1027 C C . ASP A 1 132 ? -21.597 -10.004 17.521 1.00 66.12 132 ASP A C 1
ATOM 1029 O O . ASP A 1 132 ? -21.049 -11.102 17.639 1.00 66.12 132 ASP A O 1
ATOM 1033 N N . ILE A 1 133 ? -21.516 -9.069 18.475 1.00 64.38 133 ILE A N 1
ATOM 1034 C CA . ILE A 1 133 ? -20.753 -9.222 19.727 1.00 64.38 133 ILE A CA 1
ATOM 1035 C C . ILE A 1 133 ? -21.264 -10.409 20.561 1.00 64.38 133 ILE A C 1
ATOM 1037 O O . ILE A 1 133 ? -20.497 -11.014 21.313 1.00 64.38 133 ILE A O 1
ATOM 1041 N N . SER A 1 134 ? -22.537 -10.797 20.427 1.00 62.50 134 SER A N 1
ATOM 1042 C CA . SER A 1 134 ? -23.074 -11.952 21.154 1.00 62.50 134 SER A CA 1
ATOM 1043 C C . SER A 1 134 ? -22.402 -13.269 20.736 1.00 62.50 134 SER A C 1
ATOM 1045 O O . SER A 1 134 ? -22.251 -14.179 21.559 1.00 62.50 134 SER A O 1
ATOM 1047 N N . GLN A 1 135 ? -21.895 -13.348 19.500 1.00 63.00 135 GLN A N 1
ATOM 1048 C CA . GLN A 1 135 ? -21.233 -14.536 18.953 1.00 63.00 135 GLN A CA 1
ATOM 1049 C C . GLN A 1 135 ? -19.863 -14.809 19.581 1.00 63.00 135 GLN A C 1
ATOM 1051 O O . GLN A 1 135 ? -19.420 -15.960 19.578 1.00 63.00 135 GLN A O 1
ATOM 1056 N N . VAL A 1 136 ? -19.230 -13.800 20.197 1.00 65.12 136 VAL A N 1
ATOM 1057 C CA . VAL A 1 136 ? -17.946 -13.949 20.908 1.00 65.12 136 VAL A CA 1
ATOM 1058 C C . VAL A 1 136 ? -18.038 -15.024 21.999 1.00 65.12 136 VAL A C 1
ATOM 1060 O O . VAL A 1 136 ? -17.074 -15.738 22.268 1.00 65.12 136 VAL A O 1
ATOM 1063 N N . ARG A 1 137 ? -19.219 -15.179 22.612 1.00 59.72 137 ARG A N 1
ATOM 1064 C CA . ARG A 1 137 ? -19.441 -16.074 23.753 1.00 59.72 137 ARG A CA 1
ATOM 1065 C C . ARG A 1 137 ? -19.952 -17.464 23.370 1.00 59.72 137 ARG A C 1
ATOM 1067 O O . ARG A 1 137 ? -19.762 -18.405 24.131 1.00 59.72 137 ARG A O 1
ATOM 1074 N N . HIS A 1 138 ? -20.640 -17.595 22.237 1.00 56.66 138 HIS A N 1
ATOM 1075 C CA . HIS A 1 138 ? -21.382 -18.815 21.899 1.00 56.66 138 HIS A CA 1
ATOM 1076 C C . HIS A 1 138 ? -20.637 -19.755 20.944 1.00 56.66 138 HIS A C 1
ATOM 1078 O O . HIS A 1 138 ? -20.773 -20.966 21.091 1.00 56.66 138 HIS A O 1
ATOM 1084 N N . ASN A 1 139 ? -19.811 -19.226 20.033 1.00 52.47 139 ASN A N 1
ATOM 1085 C CA . ASN A 1 139 ? -19.204 -20.006 18.943 1.00 52.47 139 ASN A CA 1
ATOM 1086 C C . ASN A 1 139 ? -17.668 -20.040 19.000 1.00 52.47 139 ASN A C 1
ATOM 1088 O O . ASN A 1 139 ? -17.008 -20.047 17.967 1.00 52.47 139 ASN A O 1
ATOM 1092 N N . GLY A 1 140 ? -17.087 -20.000 20.205 1.00 55.06 140 GLY A N 1
ATOM 1093 C CA . GLY A 1 140 ? -15.632 -20.104 20.392 1.00 55.06 140 GLY A CA 1
ATOM 1094 C C . GLY A 1 140 ? -14.819 -18.909 19.878 1.00 55.06 140 GLY A C 1
ATOM 1095 O O . GLY A 1 140 ? -13.601 -18.983 19.854 1.00 55.06 140 GLY A O 1
ATOM 1096 N N . GLY A 1 141 ? -15.466 -17.807 19.485 1.00 63.53 141 GLY A N 1
ATOM 1097 C CA . GLY A 1 141 ? -14.805 -16.637 18.900 1.00 63.53 141 GLY A CA 1
ATOM 1098 C C . GLY A 1 141 ? -14.581 -16.726 17.385 1.00 63.53 141 GLY A C 1
ATOM 1099 O O . GLY A 1 141 ? -14.521 -15.684 16.742 1.00 63.53 141 GLY A O 1
ATOM 1100 N N . ASP A 1 142 ? -14.577 -17.917 16.781 1.00 69.56 142 ASP A N 1
ATOM 1101 C CA . ASP A 1 142 ? -14.204 -18.104 15.368 1.00 69.56 142 ASP A CA 1
ATOM 1102 C C . ASP A 1 142 ? -15.116 -17.355 14.384 1.00 69.56 142 ASP A C 1
ATOM 1104 O O . ASP A 1 142 ? -14.640 -16.652 13.492 1.00 69.56 142 ASP A O 1
ATOM 1108 N N . GLN A 1 143 ? -16.439 -17.446 14.558 1.00 72.88 143 GLN A N 1
ATOM 1109 C CA . GLN A 1 143 ? -17.397 -16.761 13.677 1.00 72.88 143 GLN A CA 1
ATOM 1110 C C . GLN A 1 143 ? -17.335 -15.233 13.831 1.00 72.88 143 GLN A C 1
ATOM 1112 O O . GLN A 1 143 ? -17.455 -14.492 12.850 1.00 72.88 143 GLN A O 1
ATOM 1117 N N . PHE A 1 144 ? -17.092 -14.761 15.057 1.00 77.00 144 PHE A N 1
ATOM 1118 C CA . PHE A 1 144 ? -16.850 -13.347 15.319 1.00 77.00 144 PHE A CA 1
ATOM 1119 C C . PHE A 1 144 ? -15.582 -12.884 14.600 1.00 77.00 144 PHE A C 1
ATOM 1121 O O . PHE A 1 144 ? -15.597 -11.846 13.947 1.00 77.00 144 PHE A O 1
ATOM 1128 N N . CYS A 1 145 ? -14.511 -13.674 14.650 1.00 78.00 145 CYS A N 1
ATOM 1129 C CA . CYS A 1 145 ? -13.244 -13.339 14.013 1.00 78.00 145 CYS A CA 1
ATOM 1130 C C . CYS A 1 145 ? -13.333 -13.315 12.492 1.00 78.00 145 CYS A C 1
ATOM 1132 O O . CYS A 1 145 ? -12.826 -12.382 11.879 1.00 78.00 145 CYS A O 1
ATOM 1134 N N . GLN A 1 146 ? -14.046 -14.263 11.884 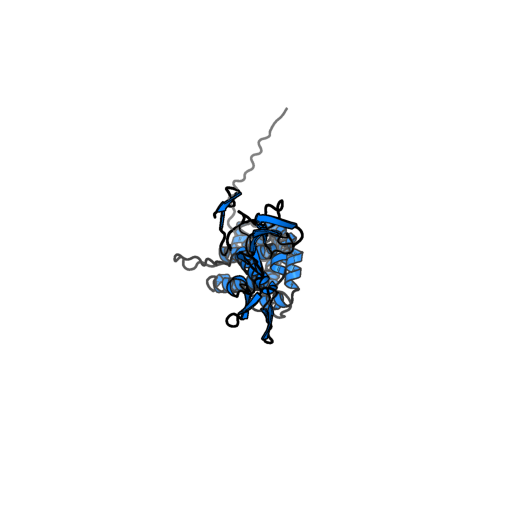1.00 78.50 146 GLN A N 1
ATOM 1135 C CA . GLN A 1 146 ? -14.318 -14.240 10.445 1.00 78.50 146 GLN A CA 1
ATOM 1136 C C . GLN A 1 146 ? -15.105 -12.988 10.035 1.00 78.50 146 GLN A C 1
ATOM 1138 O O . GLN A 1 146 ? -14.769 -12.346 9.039 1.00 78.50 146 GLN A O 1
ATOM 1143 N N . SER A 1 147 ? -16.113 -12.602 10.822 1.00 78.38 147 SER A N 1
ATOM 1144 C CA . SER A 1 147 ? -16.937 -11.414 10.548 1.00 78.38 147 SER A CA 1
ATOM 1145 C C . SER A 1 147 ? -16.148 -10.113 10.743 1.00 78.38 147 SER A C 1
ATOM 1147 O O . SER A 1 147 ? -16.189 -9.220 9.896 1.00 78.38 147 SER A O 1
ATOM 1149 N N . ALA A 1 148 ? -15.369 -10.022 11.825 1.00 80.00 148 ALA A N 1
ATOM 1150 C CA . ALA A 1 148 ? -14.500 -8.887 12.120 1.00 80.00 148 ALA A CA 1
ATOM 1151 C C . ALA A 1 148 ? -13.397 -8.739 11.065 1.00 80.00 148 ALA A C 1
ATOM 1153 O O . ALA A 1 148 ? -13.156 -7.638 10.573 1.00 80.00 148 ALA A O 1
ATOM 1154 N N . GLN A 1 149 ? -12.783 -9.848 10.647 1.00 82.62 149 GLN A N 1
ATOM 1155 C CA . GLN A 1 149 ? -11.802 -9.844 9.572 1.00 82.62 149 GLN A CA 1
ATOM 1156 C C . GLN A 1 149 ? -12.436 -9.369 8.268 1.00 82.62 149 GLN A C 1
ATOM 1158 O O . GLN A 1 149 ? -11.936 -8.408 7.695 1.00 82.62 149 GLN A O 1
ATOM 1163 N N . SER A 1 150 ? -13.565 -9.953 7.854 1.00 81.94 150 SER A N 1
ATOM 1164 C CA . SER A 1 150 ? -14.284 -9.563 6.629 1.00 81.94 150 SER A CA 1
ATOM 1165 C C . SER A 1 150 ? -14.682 -8.082 6.635 1.00 81.94 150 SER A C 1
ATOM 1167 O O . SER A 1 150 ? -14.560 -7.403 5.618 1.00 81.94 150 SER A O 1
ATOM 1169 N N . THR A 1 151 ? -15.074 -7.547 7.795 1.00 81.44 151 THR A N 1
ATOM 1170 C CA . THR A 1 151 ? -15.351 -6.113 7.984 1.00 81.44 151 THR A CA 1
ATOM 1171 C C . THR A 1 151 ? -14.104 -5.258 7.764 1.00 81.44 151 THR A C 1
ATOM 1173 O O . THR A 1 151 ? -14.161 -4.281 7.019 1.00 81.44 151 THR A O 1
ATOM 1176 N N . LEU A 1 152 ? -12.958 -5.639 8.340 1.00 81.69 152 LEU A N 1
ATOM 1177 C CA . LEU A 1 152 ? -11.690 -4.941 8.097 1.00 81.69 152 LEU A CA 1
ATOM 1178 C C . LEU A 1 152 ? -11.276 -5.011 6.617 1.00 81.69 152 LEU A C 1
ATOM 1180 O O . LEU A 1 152 ? -10.661 -4.075 6.103 1.00 81.69 152 LEU A O 1
ATOM 1184 N N . GLU A 1 153 ? -11.630 -6.087 5.905 1.00 80.94 153 GLU A N 1
ATOM 1185 C CA . GLU A 1 153 ? -11.353 -6.205 4.472 1.00 80.94 153 GLU A CA 1
ATOM 1186 C C . GLU A 1 153 ? -12.189 -5.269 3.603 1.00 80.94 153 GLU A C 1
ATOM 1188 O O . GLU A 1 153 ? -11.688 -4.812 2.576 1.00 80.94 153 GLU A O 1
ATOM 1193 N N . CYS A 1 154 ? -13.392 -4.894 4.039 1.00 80.75 154 CYS A N 1
ATOM 1194 C CA . CYS A 1 154 ? -14.221 -3.915 3.334 1.00 80.75 154 CYS A CA 1
ATOM 1195 C C . CYS A 1 154 ? -13.543 -2.546 3.187 1.00 80.75 154 CYS A C 1
ATOM 1197 O O . CYS A 1 154 ? -13.844 -1.806 2.253 1.00 80.75 154 CYS A O 1
ATOM 1199 N N . TYR A 1 155 ? -12.609 -2.200 4.075 1.00 78.69 155 TYR A N 1
ATOM 1200 C CA . TYR A 1 155 ? -11.865 -0.947 3.977 1.00 78.69 155 TYR A CA 1
ATOM 1201 C C . TYR A 1 155 ? -10.776 -0.968 2.893 1.00 78.69 155 TYR A C 1
ATOM 1203 O O . TYR A 1 155 ? -10.315 0.098 2.494 1.00 78.69 155 TYR A O 1
ATOM 1211 N N . LYS A 1 156 ? -10.389 -2.147 2.372 1.00 69.88 156 LYS A N 1
ATOM 1212 C CA . LYS A 1 156 ? -9.304 -2.312 1.382 1.00 69.88 156 LYS A CA 1
ATOM 1213 C C . LYS A 1 156 ? -9.646 -1.809 -0.017 1.00 69.88 156 LYS A C 1
ATOM 1215 O O . LYS A 1 156 ? -8.737 -1.511 -0.782 1.00 69.88 156 LYS A O 1
ATOM 1220 N N . GLU A 1 157 ? -10.921 -1.745 -0.387 1.00 60.50 157 GLU A N 1
ATOM 1221 C CA . GLU A 1 157 ? -11.318 -1.411 -1.763 1.00 60.50 157 GLU A CA 1
ATOM 1222 C C . GLU A 1 157 ? -11.264 0.100 -2.074 1.00 60.50 157 GLU A C 1
ATOM 1224 O O . GLU A 1 157 ? -11.559 0.508 -3.198 1.00 60.50 157 GLU A O 1
ATOM 1229 N N . PHE A 1 158 ? -10.849 0.946 -1.121 1.00 60.75 158 PHE A N 1
ATOM 1230 C CA . PHE A 1 158 ? -11.010 2.400 -1.215 1.00 60.75 158 PHE A CA 1
ATOM 1231 C C . PHE A 1 158 ? -9.751 3.196 -0.863 1.00 60.75 158 PHE A C 1
ATOM 1233 O O . PHE A 1 158 ? -8.930 2.791 -0.044 1.00 60.75 158 PHE A O 1
ATOM 1240 N N . ASP A 1 159 ? -9.711 4.432 -1.368 1.00 65.00 159 ASP A N 1
ATOM 1241 C CA . ASP A 1 159 ? -8.839 5.538 -0.936 1.00 65.00 159 ASP A CA 1
ATOM 1242 C C . ASP A 1 159 ? -8.818 5.775 0.592 1.00 65.00 159 ASP A C 1
ATOM 1244 O O . ASP A 1 159 ? -7.965 6.505 1.103 1.00 65.00 159 ASP A O 1
ATOM 1248 N N . HIS A 1 160 ? -9.791 5.225 1.325 1.00 69.69 160 HIS A N 1
ATOM 1249 C CA . HIS A 1 160 ? -9.924 5.408 2.767 1.00 69.69 160 HIS A CA 1
ATOM 1250 C C . HIS A 1 160 ? -8.877 4.632 3.556 1.00 69.69 160 HIS A C 1
ATOM 1252 O O . HIS A 1 160 ? -8.468 5.139 4.589 1.00 69.69 160 HIS A O 1
ATOM 1258 N N . LEU A 1 161 ? -8.399 3.463 3.109 1.00 71.44 161 LEU A N 1
ATOM 1259 C CA . LEU A 1 161 ? -7.387 2.730 3.884 1.00 71.44 161 LEU A CA 1
ATOM 1260 C C . LEU A 1 161 ? -6.086 3.539 3.991 1.00 71.44 161 LEU A C 1
ATOM 1262 O O . LEU A 1 161 ? -5.512 3.635 5.067 1.00 71.44 161 LEU A O 1
ATOM 1266 N N . GLU A 1 162 ? -5.682 4.207 2.909 1.00 72.75 162 GLU A N 1
ATOM 1267 C CA . GLU A 1 162 ? -4.527 5.113 2.886 1.00 72.75 162 GLU A CA 1
ATOM 1268 C C . GLU A 1 162 ? -4.751 6.357 3.767 1.00 72.75 162 GLU A C 1
ATOM 1270 O O . GLU A 1 162 ? -3.862 6.767 4.512 1.00 72.75 162 GLU A O 1
ATOM 1275 N N . LYS A 1 163 ? -5.954 6.946 3.726 1.00 80.75 163 LYS A N 1
ATOM 1276 C CA . LYS A 1 163 ? -6.275 8.204 4.429 1.00 80.75 163 LYS A CA 1
ATOM 1277 C C . LYS A 1 163 ? -6.671 8.023 5.900 1.00 80.75 163 LYS A C 1
ATOM 1279 O O . LYS A 1 163 ? -6.472 8.939 6.6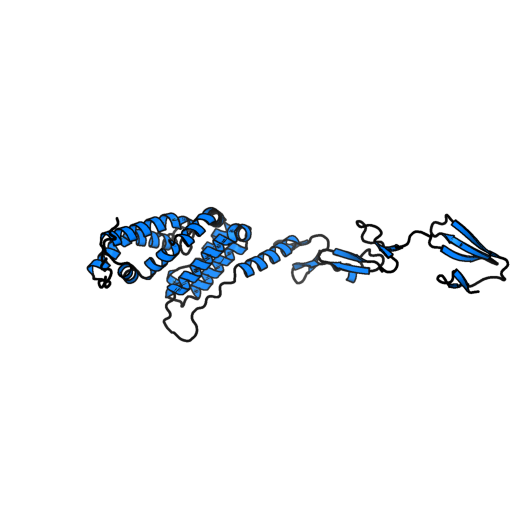89 1.00 80.75 163 LYS A O 1
ATOM 1284 N N . CYS A 1 164 ? -7.232 6.873 6.257 1.00 85.50 164 CYS A N 1
ATOM 1285 C CA . CYS A 1 164 ? -7.899 6.585 7.531 1.00 85.50 164 CYS A CA 1
ATOM 1286 C C . CYS A 1 164 ? -7.349 5.325 8.212 1.00 85.50 164 CYS A C 1
ATOM 1288 O O . CYS A 1 164 ? -8.035 4.678 9.005 1.00 85.50 164 CYS A O 1
ATOM 1290 N N . ILE A 1 165 ? -6.091 4.980 7.928 1.00 84.06 165 ILE A N 1
ATOM 1291 C CA . ILE A 1 165 ? -5.428 3.782 8.455 1.00 84.06 165 ILE A CA 1
ATOM 1292 C C . ILE A 1 165 ? -5.462 3.698 9.986 1.00 84.06 165 ILE A C 1
ATOM 1294 O O . ILE A 1 165 ? -5.586 2.610 10.546 1.00 84.06 165 ILE A O 1
ATOM 1298 N N . GLN A 1 166 ? -5.366 4.838 10.677 1.00 86.94 166 GLN A N 1
ATOM 1299 C CA . GLN A 1 166 ? -5.368 4.882 12.140 1.00 86.94 166 GLN A CA 1
ATOM 1300 C C . GLN A 1 166 ? -6.748 4.549 12.709 1.00 86.94 166 GLN A C 1
ATOM 1302 O O . GLN A 1 166 ? -6.835 3.772 13.658 1.00 86.94 166 GLN A O 1
ATOM 1307 N N . ALA A 1 167 ? -7.826 5.031 12.082 1.00 86.44 167 ALA A N 1
ATOM 1308 C CA . ALA A 1 167 ? -9.190 4.639 12.428 1.00 86.44 167 ALA A CA 1
ATOM 1309 C C . ALA A 1 167 ? -9.383 3.113 12.319 1.00 86.44 167 ALA A C 1
ATOM 1311 O O . ALA A 1 167 ? -9.867 2.474 13.250 1.00 86.44 167 ALA A O 1
ATOM 1312 N N . VAL A 1 168 ? -8.906 2.503 11.229 1.00 85.06 168 VAL A N 1
ATOM 1313 C CA . VAL A 1 168 ? -8.986 1.044 11.028 1.00 85.06 168 VAL A CA 1
ATOM 1314 C C . VAL A 1 168 ? -8.140 0.278 12.061 1.00 85.06 168 VAL A C 1
ATOM 1316 O O . VAL A 1 168 ? -8.571 -0.757 12.570 1.00 85.06 168 VAL A O 1
ATOM 1319 N N . LYS A 1 169 ? -6.956 0.796 12.435 1.00 85.88 169 LYS A N 1
ATOM 1320 C CA . LYS A 1 169 ? -6.113 0.228 13.509 1.00 85.88 169 LYS A CA 1
ATOM 1321 C C . LYS A 1 169 ? -6.827 0.232 14.862 1.00 85.88 169 LYS A C 1
ATOM 1323 O O . LYS A 1 169 ? -6.776 -0.767 15.577 1.00 85.88 169 LYS A O 1
ATOM 1328 N N . LEU A 1 170 ? -7.516 1.319 15.201 1.00 87.06 170 LEU A N 1
ATOM 13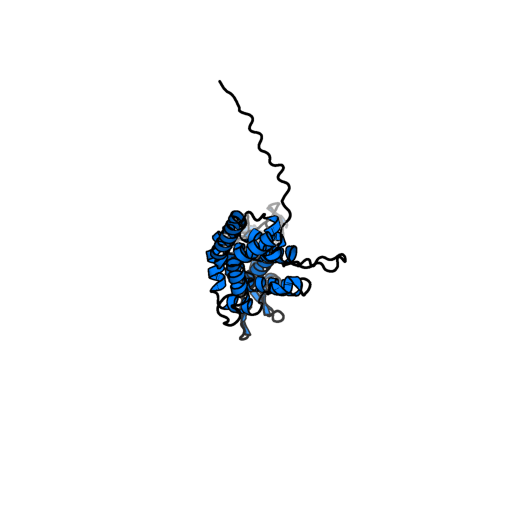29 C CA . LEU A 1 170 ? -8.301 1.422 16.434 1.00 87.06 170 LEU A CA 1
ATOM 1330 C C . LEU A 1 170 ? -9.464 0.426 16.464 1.00 87.06 170 LEU A C 1
ATOM 1332 O O . LEU A 1 170 ? -9.704 -0.195 17.499 1.00 87.06 170 LEU A O 1
ATOM 1336 N N . GLU A 1 171 ? -10.146 0.237 15.335 1.00 84.94 171 GLU A N 1
ATOM 1337 C CA . GLU A 1 171 ? -11.237 -0.733 15.216 1.00 84.94 171 GLU A CA 1
ATOM 1338 C C . GLU A 1 171 ? -10.737 -2.180 15.370 1.00 84.94 171 GLU A C 1
ATOM 1340 O O . GLU A 1 171 ? -11.308 -2.956 16.135 1.00 84.94 171 GLU A O 1
ATOM 1345 N N . ARG A 1 172 ? -9.601 -2.528 14.747 1.00 84.81 172 ARG A N 1
ATOM 1346 C CA . ARG A 1 172 ? -8.944 -3.832 14.952 1.00 84.81 172 ARG A CA 1
ATOM 1347 C C . ARG A 1 172 ? -8.589 -4.066 16.423 1.00 84.81 172 ARG A C 1
ATOM 1349 O O . ARG A 1 172 ? -8.888 -5.130 16.959 1.00 84.81 172 ARG A O 1
ATOM 1356 N N . ASN A 1 173 ? -7.996 -3.071 17.086 1.00 84.44 173 ASN A N 1
ATOM 1357 C CA . ASN A 1 173 ? -7.632 -3.169 18.503 1.00 84.44 173 ASN A CA 1
ATOM 1358 C C . ASN A 1 173 ? -8.865 -3.396 19.396 1.00 84.44 173 ASN A C 1
ATOM 1360 O O . ASN A 1 173 ? -8.783 -4.114 20.393 1.00 84.44 173 ASN A O 1
ATOM 1364 N N . LEU A 1 174 ? -10.018 -2.815 19.040 1.00 83.19 174 LEU A N 1
ATOM 1365 C CA . LEU A 1 174 ? -11.279 -3.091 19.725 1.00 83.19 174 LEU A CA 1
ATOM 1366 C C . LEU A 1 174 ? -11.707 -4.553 19.537 1.00 83.19 174 LEU A C 1
ATOM 1368 O O . LEU A 1 174 ? -12.060 -5.201 20.520 1.00 83.19 174 LEU A O 1
ATOM 1372 N N . TYR A 1 175 ? -11.648 -5.097 18.317 1.00 80.75 175 TYR A N 1
ATOM 1373 C CA . TYR A 1 175 ? -11.978 -6.507 18.067 1.00 80.75 175 TYR A CA 1
ATOM 1374 C C . TYR A 1 175 ? -11.068 -7.466 18.839 1.00 80.75 175 TYR A C 1
ATOM 1376 O O . TYR A 1 175 ? -11.562 -8.400 19.471 1.00 80.75 175 TYR A O 1
ATOM 1384 N N . GLU A 1 176 ? -9.761 -7.201 18.861 1.00 80.12 176 GLU A N 1
ATOM 1385 C CA . GLU A 1 176 ? -8.798 -7.955 19.671 1.00 80.12 176 GLU A CA 1
ATOM 1386 C C . GLU A 1 176 ? -9.159 -7.916 21.162 1.00 80.12 176 GLU A C 1
ATOM 1388 O O . GLU A 1 176 ? -9.214 -8.962 21.814 1.00 80.12 176 GLU A O 1
ATOM 1393 N N . PHE A 1 177 ? -9.476 -6.731 21.696 1.00 81.25 177 PHE A N 1
ATOM 1394 C CA . PHE A 1 177 ? -9.909 -6.577 23.084 1.00 81.25 177 PHE A CA 1
ATOM 1395 C C . PHE A 1 177 ? -11.175 -7.394 23.384 1.00 81.25 177 PHE A C 1
ATOM 1397 O O . PHE A 1 177 ? -11.243 -8.061 24.423 1.00 81.25 177 PHE A O 1
ATOM 1404 N N . LEU A 1 178 ? -12.170 -7.360 22.489 1.00 77.88 178 LEU A N 1
ATOM 1405 C CA . LEU A 1 178 ? -13.426 -8.097 22.647 1.00 77.88 178 LEU A CA 1
ATOM 1406 C C . LEU A 1 178 ? -13.186 -9.610 22.707 1.00 77.88 178 LEU A C 1
ATOM 1408 O O . LEU A 1 178 ? -13.733 -10.279 23.583 1.00 77.88 178 LEU A O 1
ATOM 1412 N N . ILE A 1 179 ? -12.336 -10.145 21.831 1.00 75.56 179 ILE A N 1
ATOM 1413 C CA . ILE A 1 179 ? -12.001 -11.576 21.805 1.00 75.56 179 ILE A CA 1
ATOM 1414 C C . ILE A 1 179 ? -11.277 -11.982 23.087 1.00 75.56 179 ILE A C 1
ATOM 1416 O O . ILE A 1 179 ? -11.676 -12.951 23.735 1.00 75.56 179 ILE A O 1
ATOM 1420 N N . GLN A 1 180 ? -10.257 -11.223 23.494 1.00 76.62 180 GLN A N 1
ATOM 1421 C CA . GLN A 1 180 ? -9.455 -11.538 24.679 1.00 76.62 180 GLN A CA 1
ATOM 1422 C C . GLN A 1 180 ? -10.271 -11.517 25.977 1.00 76.62 180 GLN A C 1
ATOM 1424 O O . GLN A 1 180 ? -10.019 -12.320 26.871 1.00 76.62 180 GLN A O 1
ATOM 1429 N N . ASN A 1 181 ? -11.242 -10.606 26.096 1.00 75.12 181 ASN A N 1
ATOM 1430 C CA . ASN A 1 181 ? -11.980 -10.407 27.345 1.00 75.12 181 ASN A CA 1
ATOM 1431 C C . ASN A 1 181 ? -13.339 -11.113 27.395 1.00 75.12 181 ASN A C 1
ATOM 1433 O O . ASN A 1 181 ? -13.859 -11.325 28.493 1.00 75.12 181 ASN A O 1
ATOM 1437 N N . PHE A 1 182 ? -13.930 -11.466 26.247 1.00 71.50 182 PHE A N 1
ATOM 1438 C CA . PHE A 1 182 ? -15.289 -12.019 26.194 1.00 71.50 182 PHE A CA 1
ATOM 1439 C C . PHE A 1 182 ? -15.407 -13.405 25.569 1.00 71.50 182 PHE A C 1
ATOM 1441 O O . PHE A 1 182 ? -16.486 -13.998 25.676 1.00 71.50 182 PHE A O 1
ATOM 1448 N N . SER A 1 183 ? -14.338 -13.960 24.987 1.00 68.69 183 SER A N 1
ATOM 1449 C CA . SER A 1 183 ? -14.342 -15.370 24.596 1.00 68.69 183 SER A CA 1
ATOM 1450 C C . SER A 1 183 ? -14.385 -16.243 25.854 1.00 68.69 183 SER A C 1
ATOM 1452 O O . SER A 1 183 ? -13.555 -16.145 26.759 1.00 68.69 183 SER A O 1
ATOM 1454 N N . SER A 1 184 ? -15.413 -17.080 25.981 1.00 57.03 184 SER A N 1
ATOM 1455 C CA . SER A 1 184 ? -15.484 -18.034 27.085 1.00 57.03 184 SER A CA 1
ATOM 1456 C C . SER A 1 184 ? -14.593 -19.232 26.769 1.00 57.03 184 SER A C 1
ATOM 1458 O O . SER A 1 184 ? -15.004 -20.110 26.009 1.00 57.03 184 SER A O 1
ATOM 1460 N N . SER A 1 185 ? -13.404 -19.310 27.374 1.00 51.94 185 SER A N 1
ATOM 1461 C CA . SER A 1 185 ? -12.608 -20.543 27.381 1.00 51.94 185 SER A CA 1
ATOM 1462 C C . SER A 1 185 ? -13.346 -21.605 28.210 1.00 51.94 185 SER A C 1
ATOM 1464 O O . SER A 1 185 ? -13.175 -21.694 29.428 1.00 51.94 185 SER A O 1
ATOM 1466 N N . SER A 1 186 ? -14.233 -22.378 27.583 1.00 45.81 186 SER A N 1
ATOM 1467 C CA . SER A 1 186 ? -14.903 -23.499 28.263 1.00 45.81 186 SER A CA 1
ATOM 1468 C C . SER A 1 186 ? -14.148 -24.825 28.154 1.00 45.81 186 SER A C 1
ATOM 1470 O O . SER A 1 186 ? -14.493 -25.766 28.859 1.00 45.81 186 SER A O 1
ATOM 1472 N N . THR A 1 187 ? -13.038 -24.881 27.419 1.00 41.66 187 THR A N 1
ATOM 1473 C CA . THR A 1 187 ? -12.075 -25.986 27.481 1.00 41.66 187 THR A CA 1
ATOM 1474 C C . THR A 1 187 ? -10.673 -25.430 27.285 1.00 41.66 187 THR A C 1
ATOM 1476 O O . THR A 1 187 ? -10.297 -25.047 26.184 1.00 41.66 187 THR A O 1
ATOM 1479 N N . ALA A 1 188 ? -9.901 -25.368 28.369 1.00 41.16 188 ALA A N 1
ATOM 1480 C CA . ALA A 1 188 ? -8.452 -25.248 28.298 1.00 41.16 188 ALA A CA 1
ATOM 1481 C C . ALA A 1 188 ? -7.873 -26.595 27.828 1.00 41.16 188 ALA A C 1
ATOM 1483 O O . ALA A 1 188 ? -7.291 -27.338 28.612 1.00 41.16 188 ALA A O 1
ATOM 1484 N N . GLU A 1 189 ? -8.100 -26.934 26.562 1.00 40.72 189 GLU A N 1
ATOM 1485 C CA . GLU A 1 189 ? -7.094 -27.658 25.789 1.00 40.72 189 GLU A CA 1
ATOM 1486 C C . GLU A 1 189 ? -6.211 -26.592 25.133 1.00 40.72 189 GLU A C 1
ATOM 1488 O O . GLU A 1 189 ? -6.684 -25.504 24.802 1.00 40.72 189 GLU A O 1
ATOM 1493 N N . GLU A 1 190 ? -4.908 -26.850 25.065 1.00 42.97 190 GLU A N 1
ATOM 1494 C CA . GLU A 1 190 ? -3.890 -25.932 24.554 1.00 42.97 190 GLU A CA 1
ATOM 1495 C C . GLU A 1 190 ? -4.272 -25.400 23.164 1.00 42.97 190 GLU A C 1
ATOM 1497 O O . GLU A 1 190 ? -4.129 -26.080 22.154 1.00 42.97 190 GLU A O 1
ATOM 1502 N N . GLY A 1 191 ? -4.803 -24.178 23.131 1.00 48.72 191 GLY A N 1
ATOM 1503 C CA . GLY A 1 191 ? -5.344 -23.567 21.922 1.00 48.72 191 GLY A CA 1
ATOM 1504 C C . GLY A 1 191 ? -6.404 -22.530 22.265 1.00 48.72 191 GLY A C 1
ATOM 1505 O O . GLY A 1 191 ? -7.585 -22.727 22.003 1.00 48.72 191 GLY A O 1
ATOM 1506 N N . SER A 1 192 ? -5.990 -21.418 22.885 1.00 42.97 192 SER A N 1
ATOM 1507 C CA . SER A 1 192 ? -6.820 -20.204 22.908 1.00 42.97 192 SER A CA 1
ATOM 1508 C C . SER A 1 192 ? -7.271 -19.899 21.472 1.00 42.97 192 SER A C 1
ATOM 1510 O O . SER A 1 192 ? -6.439 -20.059 20.577 1.00 42.97 192 SER A O 1
ATOM 1512 N N . PRO A 1 193 ? -8.507 -19.431 21.218 1.00 50.75 193 PRO A N 1
ATOM 1513 C CA . PRO A 1 193 ? -8.869 -18.912 19.905 1.00 50.75 193 PRO A CA 1
ATOM 1514 C C . PRO A 1 193 ? -8.032 -17.651 19.658 1.00 50.75 193 PRO A C 1
ATOM 1516 O O . PRO A 1 193 ? -8.389 -16.544 20.059 1.00 50.75 193 PRO A O 1
ATOM 1519 N N . SER A 1 194 ? -6.834 -17.824 19.104 1.00 54.94 194 SER A N 1
ATOM 1520 C CA . SER A 1 194 ? -5.995 -16.728 18.653 1.00 54.94 194 SER A CA 1
ATOM 1521 C C . SER A 1 194 ? -6.490 -16.363 17.270 1.00 54.94 194 SER A C 1
ATOM 1523 O O . SER A 1 194 ? -6.153 -17.007 16.278 1.00 54.94 194 SER A O 1
ATOM 1525 N N . CYS A 1 195 ? -7.335 -15.347 17.204 1.00 63.91 195 CYS A N 1
ATOM 1526 C CA . CYS A 1 195 ? -7.688 -14.771 15.924 1.00 63.91 195 CYS A CA 1
ATOM 1527 C C . CYS A 1 195 ? -6.470 -14.020 15.400 1.00 63.91 195 CYS A C 1
ATOM 1529 O O . CYS A 1 195 ? -6.164 -12.918 15.851 1.00 63.91 195 CYS A O 1
ATOM 1531 N N . GLU A 1 196 ? -5.743 -14.649 14.481 1.00 66.50 196 GLU A N 1
ATOM 1532 C CA . GLU A 1 196 ? -4.709 -13.986 13.698 1.00 66.50 196 GLU A CA 1
ATOM 1533 C C . GLU A 1 196 ? -5.396 -13.102 12.657 1.00 66.50 196 GLU A C 1
ATOM 1535 O O . GLU A 1 196 ? -5.587 -13.480 11.501 1.00 66.50 196 GLU A O 1
ATOM 1540 N N . PHE A 1 197 ? -5.819 -11.909 13.081 1.00 71.31 197 PHE A N 1
ATOM 1541 C CA . PHE A 1 197 ? -6.212 -10.883 12.126 1.00 71.31 197 PHE A CA 1
ATOM 1542 C C . PHE A 1 197 ? -5.022 -10.572 11.226 1.00 71.31 197 PHE A C 1
ATOM 1544 O O . PHE A 1 197 ? -3.899 -10.408 11.706 1.00 71.31 197 PHE A O 1
ATOM 1551 N N . ILE A 1 198 ? -5.266 -10.448 9.919 1.00 67.12 198 ILE A N 1
ATOM 1552 C CA . ILE A 1 198 ? -4.208 -10.036 8.998 1.00 67.12 198 ILE A CA 1
ATOM 1553 C C . ILE A 1 198 ? -3.671 -8.683 9.467 1.00 67.12 198 ILE A C 1
ATOM 1555 O O . ILE A 1 198 ? -4.437 -7.731 9.651 1.00 67.12 198 ILE A O 1
ATOM 1559 N N . GLU A 1 199 ? -2.354 -8.598 9.649 1.00 73.31 199 GLU A N 1
ATOM 1560 C CA . GLU A 1 199 ? -1.712 -7.347 10.025 1.00 73.31 199 GLU A CA 1
ATOM 1561 C C . GLU A 1 199 ? -2.087 -6.246 9.036 1.00 73.31 199 GLU A C 1
ATOM 1563 O O . GLU A 1 199 ? -1.987 -6.397 7.816 1.00 73.31 199 GLU A O 1
ATOM 1568 N N . ILE A 1 200 ? -2.489 -5.098 9.574 1.00 70.75 200 ILE A N 1
ATOM 1569 C CA . ILE A 1 200 ? -2.886 -3.948 8.763 1.00 70.75 200 ILE A CA 1
ATOM 1570 C C . ILE A 1 200 ? -1.747 -3.518 7.829 1.00 70.75 200 ILE A C 1
ATOM 1572 O O . ILE A 1 200 ? -2.007 -3.122 6.698 1.00 70.75 200 ILE A O 1
ATOM 1576 N N . ASP A 1 201 ? -0.489 -3.675 8.241 1.00 71.50 201 ASP A N 1
ATOM 1577 C CA . ASP A 1 201 ? 0.667 -3.333 7.410 1.00 71.50 201 ASP A CA 1
ATOM 1578 C C . ASP A 1 201 ? 0.841 -4.323 6.232 1.00 71.50 201 ASP A C 1
ATOM 1580 O O . ASP A 1 201 ? 1.183 -3.916 5.121 1.00 71.50 201 ASP A O 1
ATOM 1584 N N . VAL A 1 202 ? 0.488 -5.604 6.410 1.00 75.44 202 VAL A N 1
ATOM 1585 C CA . VAL A 1 202 ? 0.404 -6.591 5.314 1.00 75.44 202 VAL A CA 1
ATOM 1586 C C . VAL A 1 202 ? -0.723 -6.230 4.343 1.00 75.44 202 VAL A C 1
ATOM 1588 O O . VAL A 1 202 ? -0.554 -6.337 3.125 1.00 75.44 202 VAL A O 1
ATOM 1591 N N . LEU A 1 203 ? -1.859 -5.753 4.859 1.00 68.19 203 LEU A N 1
ATOM 1592 C CA . LEU A 1 203 ? -2.970 -5.278 4.030 1.00 68.19 203 LEU A CA 1
ATOM 1593 C C . LEU A 1 203 ? -2.600 -4.035 3.222 1.00 68.19 203 LEU A C 1
ATOM 1595 O O . LEU A 1 203 ? -2.930 -3.977 2.038 1.00 68.19 203 LEU A O 1
ATOM 1599 N N . MET A 1 204 ? -1.866 -3.097 3.822 1.00 71.44 204 MET A N 1
ATOM 1600 C CA . MET A 1 204 ? -1.346 -1.915 3.134 1.00 71.44 204 MET A CA 1
ATOM 1601 C C . MET A 1 204 ? -0.358 -2.285 2.032 1.00 71.44 204 MET A C 1
ATOM 1603 O O . MET A 1 204 ? -0.495 -1.809 0.911 1.00 71.44 204 MET A O 1
ATOM 1607 N N . ASN A 1 205 ? 0.576 -3.201 2.293 1.00 74.31 205 ASN A N 1
ATOM 1608 C CA . ASN A 1 205 ? 1.516 -3.667 1.269 1.00 74.31 205 ASN A CA 1
ATOM 1609 C C . ASN A 1 205 ? 0.794 -4.340 0.090 1.00 74.31 205 ASN A C 1
ATOM 1611 O O . ASN A 1 205 ? 1.138 -4.130 -1.077 1.00 74.31 205 ASN A O 1
ATOM 1615 N N . LYS A 1 206 ? -0.253 -5.124 0.373 1.00 72.25 206 LYS A N 1
ATOM 1616 C CA . LYS A 1 206 ? -1.089 -5.726 -0.671 1.00 72.25 206 LYS A CA 1
ATOM 1617 C C . LYS A 1 206 ? -1.897 -4.672 -1.440 1.00 72.25 206 LYS A C 1
ATOM 1619 O O . LYS A 1 206 ? -2.053 -4.783 -2.650 1.00 72.25 206 LYS A O 1
ATOM 1624 N N . PHE A 1 207 ? -2.395 -3.640 -0.766 1.00 70.50 207 PHE A N 1
ATOM 1625 C CA . PHE A 1 207 ? -3.089 -2.530 -1.416 1.00 70.50 207 PHE A CA 1
ATOM 1626 C C . PHE A 1 207 ? -2.161 -1.739 -2.345 1.00 70.50 207 PHE A C 1
ATOM 1628 O O . PHE A 1 207 ? -2.509 -1.519 -3.501 1.00 70.50 207 PHE A O 1
ATOM 1635 N N . GLU A 1 208 ? -0.958 -1.388 -1.887 1.00 73.94 208 GLU A N 1
ATOM 1636 C CA . GLU A 1 208 ? 0.039 -0.676 -2.696 1.00 73.94 208 GLU A CA 1
ATOM 1637 C C . GLU A 1 208 ? 0.445 -1.474 -3.939 1.00 73.94 208 GLU A C 1
ATOM 1639 O O . GLU A 1 208 ? 0.531 -0.925 -5.039 1.00 73.94 208 GLU A O 1
ATOM 1644 N N . THR A 1 209 ? 0.620 -2.791 -3.802 1.00 73.94 209 THR A N 1
ATOM 1645 C CA . THR A 1 209 ? 0.903 -3.662 -4.955 1.00 73.94 209 THR A CA 1
ATOM 1646 C C . THR A 1 209 ? -0.268 -3.703 -5.937 1.00 73.94 209 THR A C 1
ATOM 1648 O O . THR A 1 209 ? -0.049 -3.507 -7.130 1.00 73.94 209 THR A O 1
ATOM 1651 N N . MET A 1 210 ? -1.513 -3.839 -5.466 1.00 70.94 210 MET A N 1
ATOM 1652 C CA . MET A 1 210 ? -2.702 -3.782 -6.332 1.00 70.94 210 MET A CA 1
ATOM 1653 C C . MET A 1 210 ? -2.887 -2.409 -7.001 1.00 70.94 210 MET A C 1
ATOM 1655 O O . MET A 1 210 ? -3.291 -2.338 -8.161 1.00 70.94 210 MET A O 1
ATOM 1659 N N . LYS A 1 211 ? -2.572 -1.310 -6.307 1.00 73.75 211 LYS A N 1
ATOM 1660 C CA . LYS A 1 211 ? -2.618 0.058 -6.849 1.00 73.75 211 LYS A CA 1
ATOM 1661 C C . LYS A 1 211 ? -1.554 0.256 -7.928 1.00 73.75 211 LYS A C 1
ATOM 1663 O O . LYS A 1 211 ? -1.867 0.816 -8.978 1.00 73.75 211 LYS A O 1
ATOM 1668 N N . LYS A 1 212 ? -0.335 -0.254 -7.709 1.00 74.62 212 LYS A N 1
ATOM 1669 C CA . LYS A 1 212 ? 0.743 -0.265 -8.710 1.00 74.62 212 LYS A CA 1
ATOM 1670 C C . LYS A 1 212 ? 0.332 -1.081 -9.939 1.00 74.62 212 LYS A C 1
ATOM 1672 O O . LYS A 1 212 ? 0.433 -0.571 -11.047 1.00 74.62 212 LYS A O 1
ATOM 1677 N N . GLU A 1 213 ? -0.215 -2.285 -9.756 1.00 72.12 213 GLU A N 1
ATOM 1678 C CA . GLU A 1 213 ? -0.727 -3.117 -10.859 1.00 72.12 213 GLU A CA 1
ATOM 1679 C C . GLU A 1 213 ? -1.843 -2.406 -11.642 1.00 72.12 213 GLU A C 1
ATOM 1681 O O . GLU A 1 213 ? -1.786 -2.322 -12.866 1.00 72.12 213 GLU A O 1
ATOM 1686 N N . LYS A 1 214 ? -2.821 -1.806 -10.950 1.00 72.06 214 LYS A N 1
ATOM 1687 C CA . LYS A 1 214 ? -3.913 -1.056 -11.590 1.00 72.06 214 LYS A CA 1
ATOM 1688 C C . LYS A 1 214 ? -3.422 0.188 -12.338 1.00 72.06 214 LYS A C 1
ATOM 1690 O O . LYS A 1 214 ? -4.022 0.563 -13.342 1.00 72.06 214 LYS A O 1
ATOM 1695 N N . ALA A 1 215 ? -2.353 0.827 -11.865 1.00 77.31 215 ALA A N 1
ATOM 1696 C CA . ALA A 1 215 ? -1.733 1.965 -12.541 1.00 77.31 215 ALA A CA 1
ATOM 1697 C C . ALA A 1 215 ? -1.007 1.561 -13.837 1.00 77.31 215 ALA A C 1
ATOM 1699 O O . ALA A 1 215 ? -0.969 2.352 -14.777 1.00 77.31 215 ALA A O 1
ATOM 1700 N N . ILE A 1 216 ? -0.473 0.337 -13.901 1.00 82.81 216 ILE A N 1
ATOM 1701 C CA . ILE A 1 216 ? 0.146 -0.239 -15.107 1.00 82.81 216 ILE A CA 1
ATOM 1702 C C . ILE A 1 216 ? -0.927 -0.601 -16.152 1.00 82.81 216 ILE A C 1
ATOM 1704 O O . ILE A 1 216 ? -0.686 -0.524 -17.357 1.00 82.81 216 ILE A O 1
ATOM 1708 N N . GLY A 1 217 ? -2.137 -0.933 -15.703 1.00 82.81 217 GLY A N 1
ATOM 1709 C CA . GLY A 1 217 ? -3.300 -1.174 -16.551 1.00 82.81 217 GLY A CA 1
ATOM 1710 C C . GLY A 1 217 ? -3.938 -2.540 -16.309 1.00 82.81 217 GLY A C 1
ATOM 1711 O O . GLY A 1 217 ? -3.593 -3.255 -15.373 1.00 82.81 217 GLY A O 1
ATOM 1712 N N . GLY A 1 218 ? -4.905 -2.904 -17.147 1.00 81.00 218 GLY A N 1
ATOM 1713 C CA . GLY A 1 218 ? -5.629 -4.168 -17.030 1.00 81.00 218 GLY A CA 1
ATOM 1714 C C . GLY A 1 218 ? -6.831 -4.250 -17.965 1.00 81.00 218 GLY A C 1
ATOM 1715 O O . GLY A 1 218 ? -7.043 -3.367 -18.801 1.00 81.00 218 GLY A O 1
ATOM 1716 N N . CYS A 1 219 ? -7.605 -5.323 -17.827 1.00 77.69 219 CYS A N 1
ATOM 1717 C CA . CYS A 1 219 ? -8.848 -5.529 -18.567 1.00 77.69 219 CYS A CA 1
ATOM 1718 C C . CYS A 1 219 ? -10.062 -5.111 -17.736 1.00 77.69 219 CYS A C 1
ATOM 1720 O O . CYS A 1 219 ? -10.122 -5.391 -16.539 1.00 77.69 219 CYS A O 1
ATOM 1722 N N . ASP A 1 220 ? -11.021 -4.438 -18.369 1.00 76.31 220 ASP A N 1
ATOM 1723 C CA . ASP A 1 220 ? -12.306 -4.115 -17.750 1.00 76.31 220 ASP A CA 1
ATOM 1724 C C . ASP A 1 220 ? -13.315 -5.277 -17.840 1.00 76.31 220 ASP A C 1
ATOM 1726 O O . ASP A 1 220 ? -13.072 -6.303 -18.479 1.00 76.31 220 ASP A O 1
ATOM 1730 N N . GLU A 1 221 ? -14.480 -5.110 -17.204 1.00 72.25 221 GLU A N 1
ATOM 1731 C CA . GLU A 1 221 ? -15.575 -6.096 -17.199 1.00 72.25 221 GLU A CA 1
ATOM 1732 C C . GLU A 1 221 ? -16.154 -6.377 -18.600 1.00 72.25 221 GLU A C 1
ATOM 1734 O O . GLU A 1 221 ? -16.846 -7.375 -18.797 1.00 72.25 221 GLU A O 1
ATOM 1739 N N . THR A 1 222 ? -15.865 -5.521 -19.586 1.00 76.88 222 THR A N 1
ATOM 1740 C CA . THR A 1 222 ? -16.284 -5.694 -20.984 1.00 76.88 222 THR A CA 1
ATOM 1741 C C . THR A 1 222 ? -15.244 -6.434 -21.831 1.00 76.88 222 THR A C 1
ATOM 1743 O O . THR A 1 222 ? -15.493 -6.716 -23.003 1.00 76.88 222 THR A O 1
ATOM 1746 N N . GLY A 1 223 ? -14.098 -6.790 -21.236 1.00 74.81 223 GLY A N 1
ATOM 1747 C CA . GLY A 1 223 ? -12.978 -7.448 -21.904 1.00 74.81 223 GLY A CA 1
ATOM 1748 C C . GLY A 1 223 ? -12.060 -6.490 -22.667 1.00 74.81 223 GLY A C 1
ATOM 1749 O O . GLY A 1 223 ? -11.193 -6.950 -23.409 1.00 74.81 223 GLY A O 1
ATOM 1750 N N . ALA A 1 224 ? -12.219 -5.172 -22.509 1.00 79.94 224 ALA A N 1
ATOM 1751 C CA . ALA A 1 224 ? -11.315 -4.198 -23.104 1.00 79.94 224 ALA A CA 1
ATOM 1752 C C . ALA A 1 224 ? -10.066 -4.049 -22.223 1.00 79.94 224 ALA A C 1
ATOM 1754 O O . ALA A 1 224 ? -10.138 -3.598 -21.079 1.00 79.94 224 ALA A O 1
ATOM 1755 N N . CYS A 1 225 ? -8.910 -4.439 -22.760 1.00 86.19 225 CYS A N 1
ATOM 1756 C CA . CYS A 1 225 ? -7.627 -4.392 -22.062 1.00 86.19 225 CYS A CA 1
ATOM 1757 C C . CYS A 1 225 ? -6.812 -3.174 -22.484 1.00 86.19 225 CYS A C 1
ATOM 1759 O O . CYS A 1 225 ? -6.649 -2.907 -23.678 1.00 86.19 225 CYS A O 1
ATOM 1761 N N . LYS A 1 226 ? -6.265 -2.448 -21.507 1.00 88.31 226 LYS A N 1
ATOM 1762 C CA . LYS A 1 226 ? -5.363 -1.324 -21.758 1.00 88.31 226 LYS A CA 1
ATOM 1763 C C . LYS A 1 226 ? -4.194 -1.351 -20.781 1.00 88.31 226 LYS A C 1
ATOM 1765 O O . LYS A 1 226 ? -4.412 -1.316 -19.574 1.00 88.31 226 LYS A O 1
ATOM 1770 N N . CYS A 1 227 ? -2.981 -1.361 -21.325 1.00 91.19 227 CYS A N 1
ATOM 1771 C CA . CYS A 1 227 ? -1.726 -1.242 -20.586 1.00 91.19 227 CYS A CA 1
ATOM 1772 C C . CYS A 1 227 ? -1.057 0.105 -20.889 1.00 91.19 227 CYS A C 1
ATOM 1774 O O . CYS A 1 227 ? -1.341 0.725 -21.921 1.00 91.19 227 CYS A O 1
ATOM 1776 N N . ILE A 1 228 ? -0.202 0.571 -19.981 1.00 91.00 228 ILE A N 1
ATOM 1777 C CA . ILE A 1 228 ? 0.700 1.699 -20.241 1.00 91.00 228 ILE A CA 1
ATOM 1778 C C . ILE A 1 228 ? 1.794 1.306 -21.248 1.00 91.00 228 ILE A C 1
ATOM 1780 O O . ILE A 1 228 ? 1.995 0.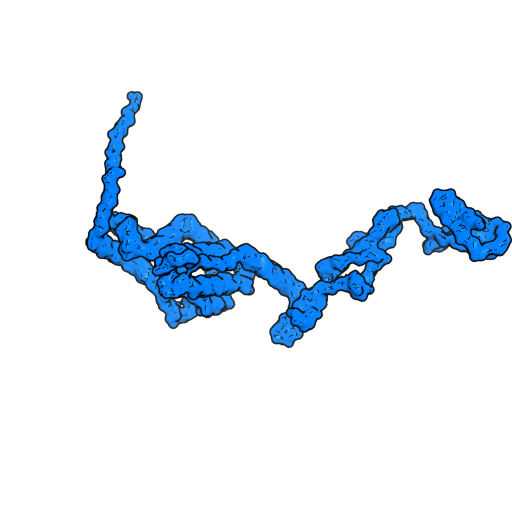128 -21.540 1.00 91.00 228 ILE A O 1
ATOM 1784 N N . GLU A 1 229 ? 2.486 2.302 -21.798 1.00 89.38 229 GLU A N 1
ATOM 1785 C CA . GLU A 1 229 ? 3.627 2.085 -22.695 1.00 89.38 229 GLU A CA 1
ATOM 1786 C C . GLU A 1 229 ? 4.732 1.269 -21.996 1.00 89.38 229 GLU A C 1
ATOM 1788 O O . GLU A 1 229 ? 4.938 1.425 -20.792 1.00 89.38 229 GLU A O 1
ATOM 1793 N N . GLY A 1 230 ? 5.387 0.364 -22.734 1.00 88.56 230 GLY A N 1
ATOM 1794 C CA . GLY A 1 230 ? 6.353 -0.604 -22.186 1.00 88.56 230 GLY A CA 1
ATOM 1795 C C . GLY A 1 230 ? 5.726 -1.868 -21.576 1.00 88.56 230 GLY A C 1
ATOM 1796 O O . GLY A 1 230 ? 6.444 -2.754 -21.133 1.00 88.56 230 GLY A O 1
ATOM 1797 N N . TYR A 1 231 ? 4.392 -1.993 -21.565 1.00 92.44 231 TYR A N 1
ATOM 1798 C CA . TYR A 1 231 ? 3.690 -3.172 -21.045 1.00 92.44 231 TYR A CA 1
ATOM 1799 C C . TYR A 1 231 ? 2.723 -3.766 -22.076 1.00 92.44 231 TYR A C 1
ATOM 1801 O O . TYR A 1 231 ? 2.099 -3.057 -22.867 1.00 92.44 231 TYR A O 1
ATOM 1809 N N . THR A 1 232 ? 2.542 -5.084 -22.028 1.00 91.12 232 THR A N 1
ATOM 1810 C CA . THR A 1 232 ? 1.610 -5.836 -22.878 1.00 91.12 232 THR A CA 1
ATOM 1811 C C . THR A 1 232 ? 0.697 -6.732 -22.048 1.00 91.12 232 THR A C 1
ATOM 1813 O O . THR A 1 232 ? 1.010 -7.075 -20.911 1.00 91.12 232 THR A O 1
ATOM 1816 N N . ILE A 1 233 ? -0.455 -7.118 -22.595 1.00 90.06 233 ILE A N 1
ATOM 1817 C CA . ILE A 1 233 ? -1.386 -8.000 -21.891 1.00 90.06 233 ILE A CA 1
ATOM 1818 C C . ILE A 1 233 ? -0.888 -9.447 -21.937 1.00 90.06 233 ILE A C 1
ATOM 1820 O O . ILE A 1 233 ? -0.616 -10.000 -23.003 1.00 90.06 233 ILE A O 1
ATOM 1824 N N . ASN A 1 234 ? -0.801 -10.087 -20.775 1.00 88.44 234 ASN A N 1
ATOM 1825 C CA . ASN A 1 234 ? -0.637 -11.530 -20.703 1.00 88.44 234 ASN A CA 1
ATOM 1826 C C . ASN A 1 234 ? -2.019 -12.193 -20.808 1.00 88.44 234 ASN A C 1
ATOM 1828 O O . ASN A 1 234 ? -2.867 -12.012 -19.937 1.00 88.44 234 ASN A O 1
ATOM 1832 N N . ASN A 1 235 ? -2.238 -12.972 -21.869 1.00 84.50 235 ASN A N 1
ATOM 1833 C CA . ASN A 1 235 ? -3.529 -13.607 -22.157 1.00 84.50 235 ASN A CA 1
ATOM 1834 C C . ASN A 1 235 ? -3.953 -14.670 -21.127 1.00 84.50 235 ASN A C 1
ATOM 1836 O O . ASN A 1 235 ? -5.132 -15.005 -21.062 1.00 84.50 235 ASN A O 1
ATOM 1840 N N . GLU A 1 236 ? -3.024 -15.217 -20.338 1.00 84.75 236 GLU A N 1
ATOM 1841 C CA . GLU A 1 236 ? -3.336 -16.213 -19.305 1.00 84.75 236 GLU A CA 1
ATOM 1842 C C . GLU A 1 236 ? -3.771 -15.552 -17.997 1.00 84.75 236 GLU A C 1
ATOM 1844 O O . GLU A 1 236 ? -4.713 -16.004 -17.348 1.00 84.75 236 GLU A O 1
ATOM 1849 N N . THR A 1 237 ? -3.092 -14.473 -17.602 1.00 83.00 237 THR A N 1
ATOM 1850 C CA . THR A 1 237 ? -3.344 -13.794 -16.322 1.00 83.00 237 THR A CA 1
ATOM 1851 C C . THR A 1 237 ? -4.258 -12.580 -16.451 1.00 83.00 237 THR A C 1
ATOM 1853 O O . THR A 1 237 ? -4.712 -12.060 -15.434 1.00 83.00 237 THR A O 1
ATOM 1856 N N . MET A 1 238 ? -4.526 -12.117 -17.678 1.00 83.56 238 MET A N 1
ATOM 1857 C CA . MET A 1 238 ? -5.239 -10.869 -17.984 1.00 83.56 238 MET A CA 1
ATOM 1858 C C . MET A 1 238 ? -4.638 -9.645 -17.269 1.00 83.56 238 MET A C 1
ATOM 1860 O O . MET A 1 238 ? -5.328 -8.659 -17.001 1.00 83.56 238 MET A O 1
ATOM 1864 N N . LYS A 1 239 ? -3.334 -9.700 -16.968 1.00 84.44 239 LYS A N 1
ATOM 1865 C CA . LYS A 1 239 ? -2.562 -8.612 -16.361 1.00 84.44 239 LYS A CA 1
ATOM 1866 C C . LYS A 1 239 ? -1.561 -8.035 -17.351 1.00 84.44 239 LYS A C 1
ATOM 1868 O O . LYS A 1 239 ? -1.027 -8.753 -18.198 1.00 84.44 239 LYS A O 1
ATOM 1873 N N . CYS A 1 240 ? -1.292 -6.742 -17.211 1.00 90.00 240 CYS A N 1
ATOM 1874 C CA . CYS A 1 240 ? -0.215 -6.089 -17.935 1.00 90.00 240 CYS A CA 1
ATOM 1875 C C . CYS A 1 240 ? 1.134 -6.574 -17.395 1.00 90.00 240 CYS A C 1
ATOM 1877 O O . CYS A 1 240 ? 1.391 -6.496 -16.194 1.00 90.00 240 CYS A O 1
ATOM 1879 N N . VAL A 1 241 ? 1.971 -7.090 -18.286 1.00 90.56 241 VAL A N 1
ATOM 1880 C CA . VAL A 1 241 ? 3.332 -7.545 -18.009 1.00 90.56 241 VAL A CA 1
ATOM 1881 C C . VAL A 1 241 ? 4.315 -6.688 -18.787 1.00 90.56 241 VAL A C 1
ATOM 1883 O O . VAL A 1 241 ? 3.997 -6.204 -19.873 1.00 90.56 241 VAL A O 1
ATOM 1886 N N . ASP A 1 242 ? 5.477 -6.472 -18.189 1.00 93.62 242 ASP A N 1
ATOM 1887 C CA . ASP A 1 242 ? 6.575 -5.725 -18.789 1.00 93.62 242 ASP A CA 1
ATOM 1888 C C . ASP A 1 242 ? 6.997 -6.363 -20.120 1.00 93.62 242 ASP A C 1
ATOM 1890 O O . ASP A 1 242 ? 7.045 -7.593 -20.239 1.00 93.62 242 ASP A O 1
ATOM 1894 N N . VAL A 1 243 ? 7.242 -5.535 -21.133 1.00 93.19 243 VAL A N 1
ATOM 1895 C CA . VAL A 1 243 ? 7.790 -5.989 -22.410 1.00 93.19 243 VAL A CA 1
ATOM 1896 C C . VAL A 1 243 ? 9.300 -5.965 -22.291 1.00 93.19 243 VAL A C 1
ATOM 1898 O O . VAL A 1 243 ? 9.885 -4.900 -22.207 1.00 93.19 243 VAL A O 1
ATOM 1901 N N . ASP A 1 244 ? 9.940 -7.130 -22.358 1.00 94.62 244 ASP A N 1
ATOM 1902 C CA . ASP A 1 244 ? 11.398 -7.171 -22.415 1.00 94.62 244 ASP A CA 1
ATOM 1903 C C . ASP A 1 244 ? 11.874 -6.830 -23.835 1.00 94.62 244 ASP A C 1
ATOM 1905 O O . ASP A 1 244 ? 11.907 -7.678 -24.741 1.00 94.62 244 ASP A O 1
ATOM 1909 N N . GLU A 1 245 ? 12.211 -5.560 -24.066 1.00 93.75 245 GLU A N 1
ATOM 1910 C CA . GLU A 1 245 ? 12.692 -5.129 -25.378 1.00 93.75 245 GLU A CA 1
ATOM 1911 C C . GLU A 1 245 ? 14.043 -5.754 -25.726 1.00 93.75 245 GLU A C 1
ATOM 1913 O O . GLU A 1 245 ? 14.327 -5.931 -26.912 1.00 93.75 245 GLU A O 1
ATOM 1918 N N . CYS A 1 246 ? 14.857 -6.119 -24.724 1.00 93.69 246 CYS A N 1
ATOM 1919 C CA . CYS A 1 246 ? 16.167 -6.739 -24.919 1.00 93.69 246 CYS A CA 1
ATOM 1920 C C . CYS A 1 246 ? 16.044 -8.176 -25.443 1.00 93.69 246 CYS A C 1
ATOM 1922 O O . CYS A 1 246 ? 16.783 -8.553 -26.355 1.00 93.69 246 CYS A O 1
ATOM 1924 N N . ASP A 1 247 ? 15.094 -8.949 -24.916 1.00 94.56 247 ASP A N 1
ATOM 1925 C CA . ASP A 1 247 ? 14.823 -10.323 -25.354 1.00 94.56 247 ASP A CA 1
ATOM 1926 C C . ASP A 1 247 ? 14.098 -10.370 -26.704 1.00 94.56 247 ASP A C 1
ATOM 1928 O O . ASP A 1 247 ? 14.363 -11.236 -27.542 1.00 94.56 247 ASP A O 1
ATOM 1932 N N . THR A 1 248 ? 13.186 -9.427 -26.943 1.00 89.44 248 THR A N 1
ATOM 1933 C CA . THR A 1 248 ? 12.444 -9.339 -28.213 1.00 89.44 248 THR A CA 1
ATOM 1934 C C . THR A 1 248 ? 13.268 -8.727 -29.348 1.00 89.44 248 THR A C 1
ATOM 1936 O O . THR A 1 248 ? 12.899 -8.861 -30.517 1.00 89.44 248 THR A O 1
ATOM 1939 N N . GLY A 1 249 ? 14.393 -8.079 -29.029 1.00 88.06 249 GLY A N 1
ATOM 1940 C CA . GLY A 1 249 ? 15.265 -7.429 -30.005 1.00 88.06 249 GLY A CA 1
ATOM 1941 C C . GLY A 1 249 ? 14.676 -6.148 -30.600 1.00 88.06 249 GLY A C 1
ATOM 1942 O O . GLY A 1 249 ? 15.141 -5.696 -31.644 1.00 88.06 249 GLY A O 1
ATOM 1943 N N . THR A 1 250 ? 13.647 -5.570 -29.971 1.00 88.06 250 THR A N 1
ATOM 1944 C CA . THR A 1 250 ? 13.023 -4.309 -30.407 1.00 88.06 250 THR A CA 1
ATOM 1945 C C . THR A 1 250 ? 13.726 -3.072 -29.848 1.00 88.06 250 THR A C 1
ATOM 1947 O O . THR A 1 250 ? 13.340 -1.953 -30.174 1.00 88.06 250 THR A O 1
ATOM 1950 N N . TYR A 1 251 ? 14.748 -3.261 -29.011 1.00 88.75 251 TYR A N 1
ATOM 1951 C CA . TYR A 1 251 ? 15.550 -2.192 -28.428 1.00 88.75 251 TYR A CA 1
ATOM 1952 C C . TYR A 1 251 ? 16.407 -1.455 -29.475 1.00 88.75 251 TYR A C 1
ATOM 1954 O O . TYR A 1 251 ? 16.953 -2.053 -30.399 1.00 88.75 251 TYR A O 1
ATOM 1962 N N . GLU A 1 252 ? 16.608 -0.148 -29.290 1.00 88.75 252 GLU A N 1
ATOM 1963 C CA . GLU A 1 252 ? 17.418 0.685 -30.203 1.00 88.75 252 GLU A CA 1
ATOM 1964 C C . GLU A 1 252 ? 18.874 0.896 -29.736 1.00 88.75 252 GLU A C 1
ATOM 1966 O O . GLU A 1 252 ? 19.613 1.713 -30.285 1.00 88.75 252 GLU A O 1
ATOM 1971 N N . CYS A 1 253 ? 19.315 0.180 -28.701 1.00 89.75 253 CYS A N 1
ATOM 1972 C CA . CYS A 1 253 ? 20.678 0.279 -28.176 1.00 89.75 253 CYS A CA 1
ATOM 1973 C C . CYS A 1 253 ? 21.744 -0.090 -29.214 1.00 89.75 253 CYS A C 1
ATOM 1975 O O . CYS A 1 253 ? 21.775 -1.196 -29.744 1.00 89.75 253 CYS A O 1
ATOM 1977 N N . SER A 1 254 ? 22.718 0.799 -29.388 1.00 89.31 254 SER A N 1
ATOM 1978 C CA . SER A 1 254 ? 23.883 0.573 -30.253 1.00 89.31 254 SER A CA 1
ATOM 1979 C C . SER A 1 254 ? 24.833 -0.529 -29.767 1.00 89.31 254 SER A C 1
ATOM 1981 O O . SER A 1 254 ? 25.576 -1.084 -30.574 1.00 89.31 254 SER A O 1
ATOM 1983 N N . GLN A 1 255 ? 24.849 -0.830 -28.463 1.00 90.12 255 GLN A N 1
ATOM 1984 C CA . GLN A 1 255 ? 25.747 -1.830 -27.877 1.00 90.12 255 GLN A CA 1
ATOM 1985 C C . GLN A 1 255 ? 25.021 -2.764 -26.906 1.00 90.12 255 GLN A C 1
ATOM 1987 O O . GLN A 1 255 ? 24.647 -3.868 -27.289 1.00 90.12 255 GLN A O 1
ATOM 1992 N N . LYS A 1 256 ? 24.843 -2.353 -25.645 1.00 91.25 256 LYS A N 1
ATOM 1993 C CA . LYS A 1 256 ? 24.278 -3.209 -24.593 1.00 91.25 256 LYS A CA 1
ATOM 1994 C C . LYS A 1 256 ? 22.889 -2.723 -24.204 1.00 91.25 256 LYS A C 1
ATOM 1996 O O . LYS A 1 256 ? 22.704 -1.523 -24.015 1.00 91.25 256 LYS A O 1
ATOM 2001 N N . CYS A 1 257 ? 21.963 -3.662 -24.041 1.00 93.38 257 CYS A N 1
ATOM 2002 C CA . CYS A 1 257 ? 20.606 -3.445 -23.546 1.00 93.38 257 CYS A CA 1
ATOM 2003 C C . CYS A 1 257 ? 20.464 -4.060 -22.151 1.00 93.38 257 CYS A C 1
ATOM 2005 O O . CYS A 1 257 ? 21.053 -5.100 -21.851 1.00 93.38 257 CYS A O 1
ATOM 2007 N N . THR A 1 258 ? 19.712 -3.404 -21.278 1.00 93.19 258 THR A N 1
ATOM 2008 C CA . THR A 1 258 ? 19.295 -3.939 -19.984 1.00 93.19 258 THR A CA 1
ATOM 2009 C C . THR A 1 258 ? 17.830 -3.600 -19.783 1.00 93.19 258 THR A C 1
ATOM 2011 O O . THR A 1 258 ? 17.483 -2.418 -19.742 1.00 93.19 258 THR A O 1
ATOM 2014 N N . ASN A 1 259 ? 16.997 -4.632 -19.664 1.00 93.81 259 ASN A N 1
ATOM 2015 C CA . ASN A 1 259 ? 15.567 -4.468 -19.460 1.00 93.81 259 ASN A CA 1
ATOM 2016 C C . ASN A 1 259 ? 15.283 -3.859 -18.077 1.00 93.81 259 ASN A C 1
ATOM 2018 O O . ASN A 1 259 ? 16.017 -4.097 -17.110 1.00 93.81 259 ASN A O 1
ATOM 2022 N N . THR A 1 260 ? 14.245 -3.039 -17.984 1.00 91.50 260 THR A N 1
ATOM 2023 C CA . THR A 1 260 ? 13.801 -2.368 -16.761 1.00 91.50 260 THR A CA 1
ATOM 2024 C C . THR A 1 260 ? 12.273 -2.328 -16.709 1.00 91.50 260 THR A C 1
ATOM 2026 O O . THR A 1 260 ? 11.618 -2.385 -17.730 1.00 91.50 260 THR A O 1
ATOM 2029 N N . GLU A 1 261 ? 11.667 -2.190 -15.527 1.00 90.44 261 GLU A N 1
ATOM 2030 C CA . GLU A 1 261 ? 10.199 -2.078 -15.463 1.00 90.44 261 GLU A CA 1
ATOM 2031 C C . GLU A 1 261 ? 9.697 -0.855 -16.265 1.00 90.44 261 GLU A C 1
ATOM 2033 O O . GLU A 1 261 ? 9.957 0.292 -15.888 1.00 90.44 261 GLU A O 1
ATOM 2038 N N . GLY A 1 262 ? 8.934 -1.106 -17.331 1.00 88.31 262 GLY A N 1
ATOM 2039 C CA . GLY A 1 262 ? 8.349 -0.124 -18.243 1.00 88.31 262 GLY A CA 1
ATOM 2040 C C . GLY A 1 262 ? 9.231 0.318 -19.410 1.00 88.31 262 GLY A C 1
ATOM 2041 O O . GLY A 1 262 ? 8.902 1.326 -20.036 1.00 88.31 262 GLY A O 1
ATOM 2042 N N . GLY A 1 263 ? 10.338 -0.373 -19.687 1.00 90.88 263 GLY A N 1
ATOM 2043 C CA . GLY A 1 263 ? 11.181 -0.125 -20.859 1.00 90.88 263 GLY A CA 1
ATOM 2044 C C . GLY A 1 263 ? 12.622 -0.579 -20.650 1.00 90.88 263 GLY A C 1
ATOM 2045 O O . GLY A 1 263 ? 12.928 -1.356 -19.762 1.00 90.88 263 GLY A O 1
ATOM 2046 N N . TYR A 1 264 ? 13.586 -0.009 -21.366 1.00 91.44 264 TYR A N 1
ATOM 2047 C CA . TYR A 1 264 ? 14.974 -0.478 -21.289 1.00 91.44 264 TYR A CA 1
ATOM 2048 C C . TYR A 1 264 ? 15.989 0.650 -21.104 1.00 91.44 264 TYR A C 1
ATOM 2050 O O . TYR A 1 264 ? 15.750 1.829 -21.378 1.00 91.44 264 TYR A O 1
ATOM 2058 N N . LYS A 1 265 ? 17.182 0.272 -20.643 1.00 90.56 265 LYS A N 1
ATOM 2059 C CA . LYS A 1 265 ? 18.354 1.147 -20.575 1.00 90.56 265 LYS A CA 1
ATOM 2060 C C . LYS A 1 265 ? 19.461 0.602 -21.449 1.00 90.56 265 LYS A C 1
ATOM 2062 O O . LYS A 1 265 ? 19.808 -0.574 -21.361 1.00 90.56 265 LYS A O 1
ATOM 2067 N N . CYS A 1 266 ? 20.081 1.483 -22.224 1.00 91.12 266 CYS A N 1
ATOM 2068 C CA . CYS A 1 266 ? 21.293 1.122 -22.936 1.00 91.12 266 CYS A CA 1
ATOM 2069 C C . CYS A 1 266 ? 22.540 1.512 -22.159 1.00 91.12 266 CYS A C 1
ATOM 2071 O O . CYS A 1 266 ? 22.577 2.507 -21.434 1.00 91.12 266 CYS A O 1
ATOM 2073 N N . SER A 1 267 ? 23.593 0.737 -22.372 1.00 89.88 267 SER A N 1
ATOM 2074 C CA . SER A 1 267 ? 24.932 1.049 -21.896 1.00 89.88 267 SER A CA 1
ATOM 2075 C C . SER A 1 267 ? 25.968 0.789 -22.985 1.00 89.88 267 SER A C 1
ATOM 2077 O O . SER A 1 267 ? 25.729 0.057 -23.950 1.00 89.88 267 SER A O 1
ATOM 2079 N N . CYS A 1 268 ? 27.124 1.425 -22.826 1.00 90.50 268 CYS A N 1
ATOM 2080 C CA . CYS A 1 268 ? 28.261 1.296 -23.725 1.00 90.50 268 CYS A CA 1
ATOM 2081 C C . CYS A 1 268 ? 29.401 0.539 -23.036 1.00 90.50 268 CYS A C 1
ATOM 2083 O O . CYS A 1 268 ? 29.422 0.401 -21.813 1.00 90.50 268 CYS A O 1
ATOM 2085 N N . ASP A 1 269 ? 30.358 0.051 -23.818 1.00 89.19 269 ASP A N 1
ATOM 2086 C CA . ASP A 1 269 ? 31.666 -0.342 -23.306 1.00 89.19 269 ASP A CA 1
ATOM 2087 C C . ASP A 1 269 ? 32.404 0.902 -22.797 1.00 89.19 269 ASP A C 1
ATOM 2089 O O . ASP A 1 269 ? 32.857 1.747 -23.574 1.00 89.19 269 ASP A O 1
ATOM 2093 N N . ASP A 1 270 ? 32.493 1.008 -21.476 1.00 86.25 270 ASP A N 1
ATOM 2094 C CA . ASP A 1 270 ? 33.029 2.148 -20.744 1.00 86.25 270 ASP A CA 1
ATOM 2095 C C . ASP A 1 270 ? 34.534 2.355 -20.962 1.00 86.25 270 ASP A C 1
ATOM 2097 O O . ASP A 1 270 ? 35.051 3.441 -20.688 1.00 86.25 270 ASP A O 1
ATOM 2101 N N . GLN A 1 271 ? 35.240 1.365 -21.519 1.00 83.12 271 GLN A N 1
ATOM 2102 C CA . GLN A 1 271 ? 36.661 1.491 -21.841 1.00 83.12 271 GLN A CA 1
ATOM 2103 C C . GLN A 1 271 ? 36.921 2.433 -23.022 1.00 83.12 271 GLN A C 1
ATOM 2105 O O . GLN A 1 271 ? 37.971 3.077 -23.076 1.00 83.12 271 GLN A O 1
ATOM 2110 N N . TYR A 1 272 ? 35.989 2.519 -23.976 1.00 81.50 272 TYR A N 1
ATOM 2111 C CA . TYR A 1 272 ? 36.197 3.246 -25.236 1.00 81.50 272 TYR A CA 1
ATOM 2112 C C . TYR A 1 272 ? 35.050 4.186 -25.604 1.00 81.50 272 TYR A C 1
ATOM 2114 O O . TYR A 1 272 ? 35.266 5.109 -26.397 1.00 81.50 272 TYR A O 1
ATOM 2122 N N . TYR A 1 273 ? 33.858 3.974 -25.046 1.00 86.62 273 TYR A N 1
ATOM 2123 C CA . TYR A 1 273 ? 32.635 4.653 -25.450 1.00 86.62 273 TYR A CA 1
ATOM 2124 C C . TYR A 1 273 ? 31.848 5.219 -24.263 1.00 86.62 273 TYR A C 1
ATOM 2126 O O . TYR A 1 273 ? 31.912 4.731 -23.137 1.00 86.62 273 TYR A O 1
ATOM 2134 N N . SER A 1 274 ? 31.066 6.254 -24.543 1.00 86.62 274 SER A N 1
ATOM 2135 C CA . SER A 1 274 ? 30.119 6.895 -23.640 1.00 86.62 274 SER A CA 1
ATOM 2136 C C . SER A 1 274 ? 28.793 7.126 -24.366 1.00 86.62 274 SER A C 1
ATOM 2138 O O . SER A 1 274 ? 28.729 7.102 -25.594 1.00 86.62 274 SER A O 1
ATOM 2140 N N . LEU A 1 275 ? 27.703 7.320 -23.624 1.00 86.56 275 LEU A N 1
ATOM 2141 C CA . LEU A 1 275 ? 26.406 7.623 -24.233 1.00 86.56 275 LEU A CA 1
ATOM 2142 C C . LEU A 1 275 ? 26.432 9.014 -24.884 1.00 86.56 275 LEU A C 1
ATOM 2144 O O . LEU A 1 275 ? 26.875 9.986 -24.273 1.00 86.56 275 LEU A O 1
ATOM 2148 N N . ALA A 1 276 ? 25.931 9.099 -26.119 1.00 77.88 276 ALA A N 1
ATOM 2149 C CA . ALA A 1 276 ? 25.946 10.302 -26.955 1.00 77.88 276 ALA A CA 1
ATOM 2150 C C . ALA A 1 276 ? 25.194 11.489 -26.339 1.00 77.88 276 ALA A C 1
ATOM 2152 O O . ALA A 1 276 ? 25.537 12.647 -26.569 1.00 77.88 276 ALA A O 1
ATOM 2153 N N . SER A 1 277 ? 24.146 11.205 -25.571 1.00 68.88 277 SER A N 1
ATOM 2154 C CA . SER A 1 277 ? 23.321 12.198 -24.900 1.00 68.88 277 SER A CA 1
ATOM 2155 C C . SER A 1 277 ? 22.676 11.566 -23.665 1.00 68.88 277 SER A C 1
ATOM 2157 O O . SER A 1 277 ? 22.292 10.398 -23.726 1.00 68.88 277 SER A O 1
ATOM 2159 N N . PRO A 1 278 ? 22.475 12.331 -22.577 1.00 61.41 278 PRO A N 1
ATOM 2160 C CA . PRO A 1 278 ? 21.632 11.913 -21.456 1.00 61.41 278 PRO A CA 1
ATOM 2161 C C . PRO A 1 278 ? 20.154 11.713 -21.833 1.00 61.41 278 PRO A C 1
ATOM 2163 O O . PRO A 1 278 ? 19.399 11.152 -21.045 1.00 61.41 278 PRO A O 1
ATOM 2166 N N . GLN A 1 279 ? 19.719 12.245 -22.984 1.00 57.44 279 GLN A N 1
ATOM 2167 C CA . GLN A 1 279 ? 18.331 12.208 -23.449 1.00 57.44 279 GLN A CA 1
ATOM 2168 C C . GLN A 1 279 ? 18.100 11.174 -24.560 1.00 57.44 279 GLN A C 1
ATOM 2170 O O . GLN A 1 279 ? 17.064 10.519 -24.554 1.00 57.44 279 GLN A O 1
ATOM 2175 N N . SER A 1 280 ? 19.044 10.988 -25.494 1.00 61.38 280 SER A N 1
ATOM 2176 C CA . SER A 1 280 ? 18.986 9.908 -26.493 1.00 61.38 280 SER A CA 1
ATOM 2177 C C . SER A 1 280 ? 19.862 8.741 -26.041 1.00 61.38 280 SER A C 1
ATOM 2179 O O . SER A 1 280 ? 20.978 8.544 -26.528 1.00 61.38 280 SER A O 1
ATOM 2181 N N . ASN A 1 281 ? 19.340 7.982 -25.079 1.00 69.19 281 ASN A N 1
ATOM 2182 C CA . ASN A 1 281 ? 19.978 6.846 -24.409 1.00 69.19 281 ASN A CA 1
ATOM 2183 C C . ASN A 1 281 ? 20.306 5.651 -25.326 1.00 69.19 281 ASN A C 1
ATOM 2185 O O . ASN A 1 281 ? 20.493 4.562 -24.816 1.00 69.19 281 ASN A O 1
ATOM 2189 N N . HIS A 1 282 ? 20.371 5.799 -26.651 1.00 80.94 282 HIS A N 1
ATOM 2190 C CA . HIS A 1 282 ? 20.500 4.674 -27.587 1.00 80.94 282 HIS A CA 1
ATOM 2191 C C . HIS A 1 282 ? 21.885 4.587 -28.260 1.00 80.94 282 HIS A C 1
ATOM 2193 O O . HIS A 1 282 ? 22.358 3.489 -28.567 1.00 80.94 282 HIS A O 1
ATOM 2199 N N . SER A 1 283 ? 22.601 5.707 -28.422 1.00 87.00 283 SER A N 1
ATOM 2200 C CA . SER A 1 283 ? 23.851 5.757 -29.203 1.00 87.00 283 SER A CA 1
ATOM 2201 C C . SER A 1 283 ? 25.108 5.875 -28.341 1.00 87.00 283 SER A C 1
ATOM 2203 O O . SER A 1 283 ? 25.173 6.706 -27.437 1.00 87.00 283 SER A O 1
ATOM 2205 N N . CYS A 1 284 ? 26.135 5.094 -28.676 1.00 87.62 284 CYS A N 1
ATOM 2206 C CA . CYS A 1 284 ? 27.461 5.141 -28.067 1.00 87.62 284 CYS A CA 1
ATOM 2207 C C . CYS A 1 284 ? 28.433 5.951 -28.938 1.00 87.62 284 CYS A C 1
ATOM 2209 O O . CYS A 1 284 ? 28.625 5.645 -30.114 1.00 87.62 284 CYS A O 1
ATOM 2211 N N . ILE A 1 285 ? 29.069 6.964 -28.352 1.00 84.31 285 ILE A N 1
ATOM 2212 C CA . ILE A 1 285 ? 30.129 7.774 -28.965 1.00 84.31 285 ILE A CA 1
ATOM 2213 C C . ILE A 1 285 ? 31.468 7.449 -28.323 1.00 84.31 285 ILE A C 1
ATOM 2215 O O . ILE A 1 285 ? 31.528 6.981 -27.193 1.00 84.31 285 ILE A O 1
ATOM 2219 N N . ARG A 1 286 ? 32.565 7.673 -29.039 1.00 83.25 286 ARG A N 1
ATOM 2220 C CA . ARG A 1 286 ? 33.900 7.386 -28.512 1.00 83.25 286 ARG A CA 1
ATOM 2221 C C . ARG A 1 286 ? 34.264 8.404 -27.425 1.00 83.25 286 ARG A C 1
ATOM 2223 O O . ARG A 1 286 ? 34.213 9.604 -27.669 1.00 83.25 286 ARG A O 1
ATOM 2230 N N . SER A 1 287 ? 34.715 7.939 -26.261 1.00 76.06 287 SER A N 1
ATOM 2231 C CA . SER A 1 287 ? 34.993 8.789 -25.087 1.00 76.06 287 SER A CA 1
ATOM 2232 C C . SER A 1 287 ? 36.175 9.754 -25.265 1.00 76.06 287 SER A C 1
ATOM 2234 O O . SER A 1 287 ? 36.335 10.686 -24.482 1.00 76.06 287 SER A O 1
ATOM 2236 N N . ASN A 1 288 ? 37.024 9.542 -26.276 1.00 71.00 288 ASN A N 1
ATOM 2237 C CA . ASN A 1 288 ? 38.173 10.393 -26.579 1.00 71.00 288 ASN A CA 1
ATOM 2238 C C . ASN A 1 288 ? 38.028 10.964 -27.996 1.00 71.00 288 ASN A C 1
ATOM 2240 O O . ASN A 1 288 ? 38.337 10.281 -28.971 1.00 71.00 288 ASN A O 1
ATOM 2244 N N . ASP A 1 289 ? 37.511 12.184 -28.115 1.00 63.53 289 ASP A N 1
ATOM 2245 C CA . ASP A 1 289 ? 37.051 12.786 -29.380 1.00 63.53 289 ASP A CA 1
ATOM 2246 C C . ASP A 1 289 ? 38.126 13.630 -30.101 1.00 63.53 289 ASP A C 1
ATOM 2248 O O . ASP A 1 289 ? 37.867 14.332 -31.071 1.00 63.53 289 ASP A O 1
ATOM 2252 N N . SER A 1 290 ? 39.380 13.598 -29.638 1.00 64.81 290 SER A N 1
ATOM 2253 C CA . SER A 1 290 ? 40.409 14.536 -30.121 1.00 64.81 290 SER A CA 1
ATOM 2254 C C . SER A 1 290 ? 40.995 14.221 -31.508 1.00 64.81 290 SER A C 1
ATOM 2256 O O . SER A 1 290 ? 41.781 15.014 -32.021 1.00 64.81 290 SER A O 1
ATOM 2258 N N . ALA A 1 291 ? 40.667 13.079 -32.119 1.00 68.56 291 ALA A N 1
ATOM 2259 C CA . ALA A 1 291 ? 41.174 12.691 -33.439 1.00 68.56 291 ALA A CA 1
ATOM 2260 C C . ALA A 1 291 ? 40.087 11.986 -34.266 1.00 68.56 291 ALA A C 1
ATOM 2262 O O . ALA A 1 291 ? 39.439 11.093 -33.732 1.00 68.56 291 ALA A O 1
ATOM 2263 N N . PRO A 1 292 ? 39.887 12.299 -35.555 1.00 72.88 292 PRO A N 1
ATOM 2264 C CA . PRO A 1 292 ? 38.882 11.610 -36.365 1.00 72.88 292 PRO A CA 1
ATOM 2265 C C . PRO A 1 292 ? 39.166 10.104 -36.457 1.00 72.88 292 PRO A C 1
ATOM 2267 O O . PRO A 1 292 ? 40.303 9.653 -36.261 1.00 72.88 292 PRO A O 1
ATOM 2270 N N . VAL A 1 293 ? 38.132 9.307 -36.737 1.00 82.75 293 VAL A N 1
ATOM 2271 C CA . VAL A 1 293 ? 38.346 7.900 -37.091 1.00 82.75 293 VAL A CA 1
ATOM 2272 C C . VAL A 1 293 ? 38.951 7.881 -38.491 1.00 82.75 293 VAL A C 1
ATOM 2274 O O . VAL A 1 293 ? 38.411 8.475 -39.417 1.00 82.75 293 VAL A O 1
ATOM 2277 N N . TRP A 1 294 ? 40.099 7.226 -38.646 1.00 85.19 294 TRP A N 1
ATOM 2278 C CA . TRP A 1 294 ? 40.788 7.154 -39.930 1.00 85.19 294 TRP A CA 1
ATOM 2279 C C . TRP A 1 294 ? 40.431 5.862 -40.654 1.00 85.19 294 TRP A C 1
ATOM 2281 O O . TRP A 1 294 ? 40.741 4.769 -40.181 1.00 85.19 294 TRP A O 1
ATOM 2291 N N . LEU A 1 295 ? 39.843 5.995 -41.837 1.00 90.06 295 LEU A N 1
ATOM 2292 C CA . LEU A 1 295 ? 39.767 4.934 -42.829 1.00 90.06 295 LEU A CA 1
ATOM 2293 C C . LEU A 1 295 ? 41.094 4.896 -43.585 1.00 90.06 295 LEU A C 1
ATOM 2295 O O . LEU A 1 295 ? 41.434 5.832 -44.311 1.00 90.06 295 LEU A O 1
ATOM 2299 N N . ILE A 1 296 ? 41.853 3.821 -43.385 1.00 89.25 296 ILE A N 1
ATOM 2300 C CA . ILE A 1 296 ? 43.138 3.596 -44.049 1.00 89.25 296 ILE A CA 1
ATOM 2301 C C . ILE A 1 296 ? 42.921 2.595 -45.175 1.00 89.25 296 ILE A C 1
ATOM 2303 O O . ILE A 1 296 ? 42.465 1.480 -44.927 1.00 89.25 296 ILE A O 1
ATOM 2307 N N . PHE A 1 297 ? 43.244 2.972 -46.409 1.00 89.31 297 PHE A N 1
ATOM 2308 C CA . PHE A 1 297 ? 43.102 2.077 -47.554 1.00 89.31 297 PHE A CA 1
ATOM 2309 C C . PHE A 1 297 ? 44.292 2.160 -48.505 1.00 89.31 297 PHE A C 1
ATOM 2311 O O . PHE A 1 297 ? 44.912 3.208 -48.698 1.00 89.31 297 PHE A O 1
ATOM 2318 N N . ALA A 1 298 ? 44.600 1.023 -49.124 1.00 89.88 298 ALA A N 1
ATOM 2319 C CA . ALA A 1 298 ? 45.560 0.938 -50.210 1.00 89.88 298 ALA A CA 1
ATOM 2320 C C . ALA A 1 298 ? 44.863 1.240 -51.541 1.00 89.88 298 ALA A C 1
ATOM 2322 O O . ALA A 1 298 ? 43.784 0.726 -51.830 1.00 89.88 298 ALA A O 1
ATOM 2323 N N . HIS A 1 299 ? 45.499 2.059 -52.371 1.00 89.44 299 HIS A N 1
ATOM 2324 C CA . HIS A 1 299 ? 45.034 2.375 -53.712 1.00 89.44 299 HIS A CA 1
ATOM 2325 C C . HIS A 1 299 ? 46.218 2.368 -54.683 1.00 89.44 299 HIS A C 1
ATOM 2327 O O . HIS A 1 299 ? 47.045 3.286 -54.710 1.00 89.44 299 HIS A O 1
ATOM 2333 N N . GLY A 1 300 ? 46.322 1.297 -55.474 1.00 87.81 300 GLY A N 1
ATOM 2334 C CA . GLY A 1 300 ? 47.395 1.105 -56.448 1.00 87.81 300 GLY A CA 1
ATOM 2335 C C . GLY A 1 300 ? 48.771 0.980 -55.789 1.00 87.81 300 GLY A C 1
ATOM 2336 O O . GLY A 1 300 ? 49.111 -0.073 -55.258 1.00 87.81 300 GLY A O 1
ATOM 2337 N N . GLN A 1 301 ? 49.565 2.048 -55.863 1.00 90.00 301 GLN A N 1
ATOM 2338 C CA . GLN A 1 301 ? 50.943 2.130 -55.349 1.00 90.00 301 GLN A CA 1
ATOM 2339 C C . GLN A 1 301 ? 51.062 3.057 -54.127 1.00 90.00 301 GLN A C 1
ATOM 2341 O O . GLN A 1 301 ? 52.130 3.610 -53.848 1.00 90.00 301 GLN A O 1
ATOM 2346 N N . SER A 1 302 ? 49.944 3.292 -53.437 1.00 89.56 302 SER A N 1
ATOM 2347 C CA . SER A 1 302 ? 49.850 4.273 -52.357 1.00 89.56 302 SER A CA 1
ATOM 2348 C C . SER A 1 302 ? 48.899 3.843 -51.245 1.00 89.56 302 SER A C 1
ATOM 2350 O O . SER A 1 302 ? 47.971 3.073 -51.488 1.00 89.56 302 SER A O 1
ATOM 2352 N N . ILE A 1 303 ? 49.121 4.367 -50.041 1.00 90.75 303 ILE A N 1
ATOM 2353 C CA . ILE A 1 303 ? 48.260 4.190 -48.867 1.00 90.75 303 ILE A CA 1
ATOM 2354 C C . ILE A 1 303 ? 47.728 5.558 -48.450 1.00 90.75 303 ILE A C 1
ATOM 2356 O O . ILE A 1 303 ? 48.501 6.510 -48.313 1.00 90.75 303 ILE A O 1
ATOM 2360 N N . TRP A 1 304 ? 46.420 5.633 -48.230 1.00 90.06 304 TRP A N 1
ATOM 2361 C CA . TRP A 1 304 ? 45.693 6.856 -47.912 1.00 90.06 304 TRP A CA 1
ATOM 2362 C C . TRP A 1 304 ? 44.972 6.728 -46.578 1.00 90.06 304 TRP A C 1
ATOM 2364 O O . TRP A 1 304 ? 44.419 5.674 -46.273 1.00 90.06 304 TRP A O 1
ATOM 2374 N N . ASN A 1 305 ? 44.939 7.828 -45.832 1.00 90.69 305 ASN A N 1
ATOM 2375 C CA . ASN A 1 305 ? 44.083 8.023 -44.673 1.00 90.69 305 ASN A CA 1
ATOM 2376 C C . ASN A 1 305 ? 42.980 9.014 -45.036 1.00 90.69 305 ASN A C 1
ATOM 2378 O O . ASN A 1 305 ? 43.270 10.110 -45.515 1.00 90.69 305 ASN A O 1
ATOM 2382 N N . VAL A 1 306 ? 41.731 8.656 -44.766 1.00 91.50 306 VAL A N 1
ATOM 2383 C CA . VAL A 1 306 ? 40.573 9.544 -44.908 1.00 91.50 306 VAL A CA 1
ATOM 2384 C C . VAL A 1 306 ? 39.824 9.572 -43.585 1.00 91.50 306 VAL A C 1
ATOM 2386 O O . VAL A 1 306 ? 39.603 8.517 -42.993 1.00 91.50 306 VAL A O 1
ATOM 2389 N N . SER A 1 307 ? 39.489 10.757 -43.079 1.00 89.62 307 SER A N 1
ATOM 2390 C CA . SER A 1 307 ? 38.640 10.869 -41.893 1.00 89.62 307 SER A CA 1
ATOM 2391 C C . SER A 1 307 ? 37.240 10.336 -42.188 1.00 89.62 307 SER A C 1
ATOM 2393 O O . SER A 1 307 ? 36.764 10.385 -43.321 1.00 89.62 307 SER A O 1
ATOM 2395 N N . ASP A 1 308 ? 36.557 9.848 -41.165 1.00 84.81 308 ASP A N 1
ATOM 2396 C CA . ASP A 1 308 ? 35.190 9.337 -41.242 1.00 84.81 308 ASP A CA 1
ATOM 2397 C C . ASP A 1 308 ? 34.170 10.381 -41.724 1.00 84.81 308 ASP A C 1
ATOM 2399 O O . ASP A 1 308 ? 33.183 10.030 -42.366 1.00 84.81 308 ASP A O 1
ATOM 2403 N N . ASP A 1 309 ? 34.444 11.669 -41.506 1.00 85.62 309 ASP A N 1
ATOM 2404 C CA . ASP A 1 309 ? 33.652 12.780 -42.041 1.00 85.62 309 ASP A CA 1
ATOM 2405 C C . ASP A 1 309 ? 34.071 13.238 -43.454 1.00 85.62 309 ASP A C 1
ATOM 2407 O O . ASP A 1 309 ? 33.493 14.180 -44.002 1.00 85.62 309 ASP A O 1
ATOM 2411 N N . GLY A 1 310 ? 35.097 12.609 -44.038 1.00 86.12 310 GLY A N 1
ATOM 2412 C CA . GLY A 1 310 ? 35.632 12.912 -45.365 1.00 86.12 310 GLY A CA 1
ATOM 2413 C C . GLY A 1 310 ? 36.329 14.270 -45.497 1.00 86.12 310 GLY A C 1
ATOM 2414 O O . GLY A 1 310 ? 36.728 14.637 -46.603 1.00 86.12 310 GLY A O 1
ATOM 2415 N N . LYS A 1 311 ? 36.486 15.037 -44.409 1.00 88.38 311 LYS A N 1
ATOM 2416 C CA . LYS A 1 311 ? 37.088 16.381 -44.457 1.00 88.38 311 LYS A CA 1
ATOM 2417 C C . LYS A 1 311 ? 38.609 16.360 -44.543 1.00 88.38 311 LYS A C 1
ATOM 2419 O O . LYS A 1 311 ? 39.198 17.301 -45.072 1.00 88.38 311 LYS A O 1
ATOM 2424 N N . PHE A 1 312 ? 39.246 15.312 -44.033 1.00 86.44 312 PHE A N 1
ATOM 2425 C CA . PHE A 1 312 ? 40.695 15.168 -44.020 1.00 86.44 312 PHE A CA 1
ATOM 2426 C C . PHE A 1 312 ? 41.100 13.970 -44.867 1.00 86.44 312 PHE A C 1
ATOM 2428 O O . PHE A 1 312 ? 40.692 12.844 -44.601 1.00 86.44 312 PHE A O 1
ATOM 2435 N N . VAL A 1 313 ? 41.928 14.216 -45.879 1.00 90.38 313 VAL A N 1
ATOM 2436 C CA . VAL A 1 313 ? 42.478 13.188 -46.767 1.00 90.38 313 VAL A CA 1
ATOM 2437 C C . VAL A 1 313 ? 43.988 13.369 -46.820 1.00 90.38 313 VAL A C 1
ATOM 2439 O O . VAL A 1 313 ? 44.471 14.447 -47.161 1.00 90.38 313 VAL A O 1
ATOM 2442 N N . GLU A 1 314 ? 44.739 12.325 -46.483 1.00 89.44 314 GLU A N 1
ATOM 2443 C CA . GLU A 1 314 ? 46.196 12.375 -46.382 1.00 89.44 314 GLU A CA 1
ATOM 2444 C C . GLU A 1 314 ? 46.841 11.147 -47.037 1.00 89.44 314 GLU A C 1
ATOM 2446 O O . GLU A 1 314 ? 46.495 10.004 -46.739 1.00 89.44 314 GLU A O 1
ATOM 2451 N N . LEU A 1 315 ? 47.823 11.378 -47.909 1.00 89.88 315 LEU A N 1
ATOM 2452 C CA . LEU A 1 315 ? 48.683 10.330 -48.458 1.00 89.88 315 LEU A CA 1
ATOM 2453 C C . LEU A 1 315 ? 49.725 9.928 -47.406 1.00 89.88 315 LEU A C 1
ATOM 2455 O O . LEU A 1 315 ? 50.571 10.742 -47.039 1.00 89.88 315 LEU A O 1
ATOM 2459 N N . LYS A 1 316 ? 49.697 8.676 -46.942 1.00 88.44 316 LYS A N 1
ATOM 2460 C CA . LYS A 1 316 ? 50.640 8.166 -45.931 1.00 88.44 316 LYS A CA 1
ATOM 2461 C C . LYS A 1 316 ? 51.884 7.531 -46.523 1.00 88.44 316 LYS A C 1
ATOM 2463 O O . LYS A 1 316 ? 52.968 7.674 -45.964 1.00 88.44 316 LYS A O 1
ATOM 2468 N N . LEU A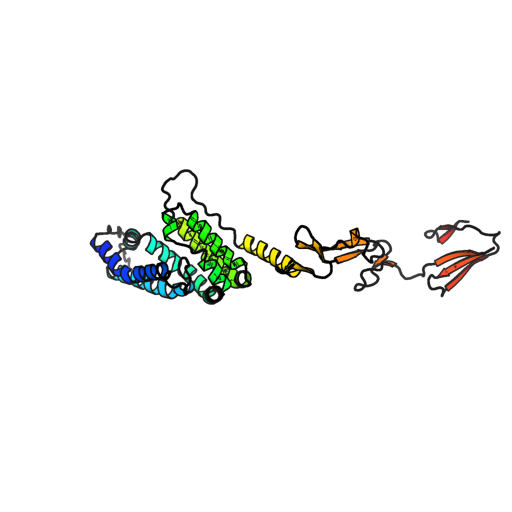 1 317 ? 51.736 6.819 -47.635 1.00 87.50 317 LEU A N 1
ATOM 2469 C CA . LEU A 1 317 ? 52.853 6.137 -48.276 1.00 87.50 317 LEU A CA 1
ATOM 2470 C C . LEU A 1 317 ? 52.643 6.096 -49.786 1.00 87.50 317 LEU A C 1
ATOM 2472 O O . LEU A 1 317 ? 51.522 5.906 -50.250 1.00 87.50 317 LEU A O 1
ATOM 2476 N N . ALA A 1 318 ? 53.719 6.270 -50.545 1.00 89.06 318 ALA A N 1
ATOM 2477 C CA . ALA A 1 318 ? 53.718 6.225 -52.003 1.00 89.06 318 ALA A CA 1
ATOM 2478 C C . ALA A 1 318 ? 54.946 5.468 -52.517 1.00 89.06 318 ALA A C 1
ATOM 2480 O O . ALA A 1 318 ? 55.926 5.302 -51.790 1.00 89.06 318 ALA A O 1
ATOM 2481 N N . GLY A 1 319 ? 54.893 5.035 -53.778 1.00 84.06 319 GLY A N 1
ATOM 2482 C CA . GLY A 1 319 ? 55.989 4.304 -54.420 1.00 84.06 319 GLY A CA 1
ATOM 2483 C C . GLY A 1 319 ? 56.060 2.831 -54.017 1.00 84.06 319 GLY A C 1
ATOM 2484 O O . GLY A 1 319 ? 57.133 2.238 -54.067 1.00 84.06 319 GLY A O 1
ATOM 2485 N N . LEU A 1 320 ? 54.936 2.249 -53.595 1.00 84.56 320 LEU A N 1
ATOM 2486 C CA . LEU A 1 320 ? 54.833 0.821 -53.303 1.00 84.56 320 LEU A CA 1
ATOM 2487 C C . LEU A 1 320 ? 54.646 0.011 -54.589 1.00 84.56 320 LEU A C 1
ATOM 2489 O O . LEU A 1 320 ? 54.042 0.479 -55.555 1.00 84.56 320 LEU A O 1
ATOM 2493 N N . GLU A 1 321 ? 55.079 -1.246 -54.581 1.00 80.69 321 GLU A N 1
ATOM 2494 C CA . GLU A 1 321 ? 54.566 -2.220 -55.544 1.00 80.69 321 GLU A CA 1
ATOM 2495 C C . GLU A 1 321 ? 53.101 -2.532 -55.201 1.00 80.69 321 GLU A C 1
ATOM 2497 O O . GLU A 1 321 ? 52.713 -2.436 -54.034 1.00 80.69 321 GLU A O 1
ATOM 2502 N N . LYS A 1 322 ? 52.273 -2.820 -56.224 1.00 80.56 322 LYS A N 1
ATOM 2503 C CA . LYS A 1 322 ? 50.801 -2.938 -56.126 1.00 80.56 322 LYS A CA 1
ATOM 2504 C C . LYS A 1 322 ? 50.357 -3.492 -54.766 1.00 80.56 322 LYS A C 1
ATOM 2506 O O . LYS A 1 322 ? 50.533 -4.675 -54.491 1.00 80.56 322 LYS A O 1
ATOM 2511 N N . THR A 1 323 ? 49.787 -2.630 -53.929 1.00 75.44 323 THR A N 1
ATOM 2512 C CA . THR A 1 323 ? 49.461 -2.964 -52.540 1.00 75.44 323 THR A CA 1
ATOM 2513 C C . THR A 1 323 ? 48.028 -3.470 -52.462 1.00 75.44 323 THR A C 1
ATOM 2515 O O . THR A 1 323 ? 47.102 -2.765 -52.857 1.00 75.44 323 THR A O 1
ATOM 2518 N N . ALA A 1 324 ? 47.850 -4.702 -51.984 1.00 77.56 324 ALA A N 1
ATOM 2519 C CA . ALA A 1 324 ? 46.545 -5.365 -51.916 1.00 77.56 324 ALA A CA 1
ATOM 2520 C C . ALA A 1 324 ? 46.030 -5.560 -50.480 1.00 77.56 324 ALA A C 1
ATOM 2522 O O . ALA A 1 324 ? 44.831 -5.730 -50.284 1.00 77.56 324 ALA A O 1
ATOM 2523 N N . MET A 1 325 ? 46.918 -5.529 -49.485 1.00 81.69 325 MET A N 1
ATOM 2524 C CA . MET A 1 325 ? 46.600 -5.758 -48.078 1.00 81.69 325 MET A CA 1
ATOM 2525 C C . MET A 1 325 ? 47.460 -4.836 -47.211 1.00 81.69 325 MET A C 1
ATOM 2527 O O . MET A 1 325 ? 48.578 -4.498 -47.597 1.00 81.69 325 MET A O 1
ATOM 2531 N N . LEU A 1 326 ? 46.921 -4.405 -46.074 1.00 84.06 326 LEU A N 1
ATOM 2532 C CA . LEU A 1 326 ? 47.612 -3.579 -45.088 1.00 84.06 326 LEU A CA 1
ATOM 2533 C C . LEU A 1 326 ? 47.134 -3.960 -43.685 1.00 84.06 326 LEU A C 1
ATOM 2535 O O . LEU A 1 326 ? 45.973 -4.337 -43.523 1.00 84.06 326 LEU A O 1
ATOM 2539 N N . ASP A 1 327 ? 48.011 -3.823 -42.694 1.00 84.56 327 ASP A N 1
ATOM 2540 C CA . ASP A 1 327 ? 47.674 -3.923 -41.274 1.00 84.56 327 ASP A CA 1
ATOM 2541 C C . ASP A 1 327 ? 48.356 -2.791 -40.490 1.00 84.56 327 ASP A C 1
ATOM 2543 O O . ASP A 1 327 ? 49.405 -2.265 -40.878 1.00 84.56 327 ASP A O 1
ATOM 2547 N N . VAL A 1 328 ? 47.732 -2.358 -39.398 1.00 81.31 328 VAL A N 1
ATOM 2548 C CA . VAL A 1 328 ? 48.112 -1.133 -38.686 1.00 81.31 328 VAL A CA 1
ATOM 2549 C C . VAL A 1 328 ? 48.285 -1.437 -37.209 1.00 81.31 328 VAL A C 1
ATOM 2551 O O . VAL A 1 328 ? 47.329 -1.767 -36.507 1.00 81.31 328 VAL A O 1
ATOM 2554 N N . ASN A 1 329 ? 49.490 -1.208 -36.685 1.00 79.56 329 ASN A N 1
ATOM 2555 C CA . ASN A 1 329 ? 49.709 -1.249 -35.247 1.00 79.56 329 ASN A CA 1
ATOM 2556 C C . ASN A 1 329 ? 49.460 0.134 -34.629 1.00 79.56 329 ASN A C 1
ATOM 2558 O O . ASN A 1 329 ? 50.350 0.983 -34.544 1.00 79.56 329 ASN A O 1
ATOM 2562 N N . VAL A 1 330 ? 48.234 0.350 -34.150 1.00 71.62 330 VAL A N 1
ATOM 2563 C CA . VAL A 1 330 ? 47.775 1.644 -33.614 1.00 71.62 330 VAL A CA 1
ATOM 2564 C C . VAL A 1 330 ? 48.558 2.093 -32.368 1.00 71.62 330 VAL A C 1
ATOM 2566 O O . VAL A 1 330 ? 48.775 3.290 -32.184 1.00 71.62 330 VAL A O 1
ATOM 2569 N N . LYS A 1 331 ? 49.029 1.162 -31.522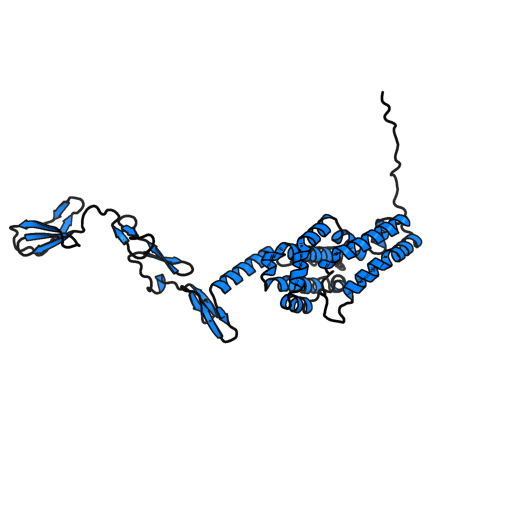 1.00 71.00 331 LYS A N 1
ATOM 2570 C CA . LYS A 1 331 ? 49.782 1.500 -30.294 1.00 71.00 331 LYS A CA 1
ATOM 2571 C C . LYS A 1 331 ? 51.200 1.987 -30.588 1.00 71.00 331 LYS A C 1
ATOM 2573 O O . LYS A 1 331 ? 51.711 2.830 -29.858 1.00 71.00 331 LYS A O 1
ATOM 2578 N N . VAL A 1 332 ? 51.813 1.461 -31.646 1.00 73.06 332 VAL A N 1
ATOM 2579 C CA . VAL A 1 332 ? 53.191 1.786 -32.052 1.00 73.06 332 VAL A CA 1
ATOM 2580 C C . VAL A 1 332 ? 53.219 2.879 -33.133 1.00 73.06 332 VAL A C 1
ATOM 2582 O O . VAL A 1 332 ? 54.257 3.484 -33.362 1.00 73.06 332 VAL A O 1
ATOM 2585 N N . ARG A 1 333 ? 52.055 3.216 -33.718 1.00 61.41 333 ARG A N 1
ATOM 2586 C CA . ARG A 1 333 ? 51.885 4.169 -34.834 1.00 61.41 333 ARG A CA 1
ATOM 2587 C C . ARG A 1 333 ? 52.682 3.786 -36.089 1.00 61.41 333 ARG A C 1
ATOM 2589 O O . ARG A 1 333 ? 53.063 4.663 -36.857 1.00 61.41 333 ARG A O 1
ATOM 2596 N N . ASP A 1 334 ? 52.851 2.485 -36.316 1.00 58.25 334 ASP A N 1
ATOM 2597 C CA . ASP A 1 334 ? 53.570 1.931 -37.464 1.00 58.25 334 ASP A CA 1
ATOM 2598 C C . ASP A 1 334 ? 52.636 1.122 -38.377 1.00 58.25 334 ASP A C 1
ATOM 2600 O O . ASP A 1 334 ? 51.751 0.392 -37.917 1.00 58.25 334 ASP A O 1
ATOM 2604 N N . LEU A 1 335 ? 52.857 1.249 -39.690 1.00 59.69 335 LEU A N 1
ATOM 2605 C CA . LEU A 1 335 ? 52.241 0.403 -40.712 1.00 59.69 335 LEU A CA 1
ATOM 2606 C C . LEU A 1 335 ? 53.032 -0.905 -40.799 1.00 59.69 335 LEU A C 1
ATOM 2608 O O . LEU A 1 335 ? 54.220 -0.884 -41.134 1.00 59.69 335 LEU A O 1
ATOM 2612 N N . LEU A 1 336 ? 52.381 -2.030 -40.501 1.00 56.06 336 LEU A N 1
ATOM 2613 C CA . LEU A 1 336 ? 52.977 -3.345 -40.711 1.00 56.06 336 LEU A CA 1
ATOM 2614 C C . LEU A 1 336 ? 52.860 -3.654 -42.209 1.00 56.06 336 LEU A C 1
ATOM 2616 O O . LEU A 1 336 ? 51.765 -3.635 -42.771 1.00 56.06 336 LEU A O 1
ATOM 2620 N N . ARG A 1 337 ? 54.018 -3.799 -42.860 1.00 50.16 337 ARG A N 1
ATOM 2621 C CA . ARG A 1 337 ? 54.147 -3.965 -44.314 1.00 50.16 337 ARG A CA 1
ATOM 2622 C C . ARG A 1 337 ? 53.863 -5.380 -44.777 1.00 50.16 337 ARG A C 1
ATOM 2624 O O . ARG A 1 337 ? 54.283 -6.313 -44.057 1.00 50.16 337 ARG A O 1
#

InterPro domains:
  IPR001881 EGF-like calcium-binding domain [SM00179] (242-285)
  IPR018097 EGF-like calcium-binding, conserved site [PS01187] (242-266)
  IPR049883 NOTCH1, EGF-like calcium-binding domain [PF07645] (242-279)